Protein AF-A0A553PZR6-F1 (afdb_monomer_lite)

Radius of gyration: 21.08 Å; chains: 1; bounding box: 48×53×70 Å

Sequence (250 aa):
MEADPDIKALVGDKSLAFWLMDKEMYTNMTALISMTPVVDRGIQLHKLIRLLTHSLGGEGYLNFMGNEFGHPEWLDFPREGNNESYRFARRQFNLVDSEHLRYRQLNAFDRDMNLTEDKYGWLPASQAAVSTLNQADKVIVFERANLLFIFNFHPCNSYIDYRVAAEHAGKYPFNLEHNQLQSRVSSRSLSQTPVQRPSPLQPVWLVPPGLLFREQGLQGAAGDELQQLKASHQVLYLITAQAASRLGGE

pLDDT: mean 70.55, std 26.96, range [21.5, 96.56]

Secondary structure (DSSP, 8-state):
----GGGGGBTTS--HHHHHHGGGGGTS-BTTSPPPHHHHHHHHHHHHHHHHHHHHS-S-----TTGGGT--S-B----GGGTS--TTSS--THHHH-TTBTHHHHHHHHHHHHHHHHHH--SSSPPPEEEEEETTTTEEEEEETTEEEEEE--SS---SS-EE--SS-S---EEEETT--------------------S--PEE---S----------SS-HHHHHHHHHTT---EEEEEE--------

Foldseek 3Di:
DDDDPVVQQEPPHDQLLCVQQPPVLVPAQFQVDDHDLSNLLSLQVLLQVQLCCVQAVALDDDDDPPSQLSFDDGAYAQDPVVPGDCPRPDGDCVQCVDPRGNSVLSNVSSVVSVVVCVVQVQSNWDHWAWQDDDPVQNWTWIDTSLAIEIEGPDAADDDFFDWTWDPADADAAEDEESPDDPDDDDDDDDDDDDDDDDDPTDTDTDDDDDDDDDPDDDPDDDVVVVVVCVVVSRYYYYYYGYSYDPPPDD

Organism: NCBI:txid2873325

InterPro domains:
  IPR006048 Alpha-amylase/branching enzyme, C-terminal all beta [PF02806] (133-172)
  IPR013780 Glycosyl hydrolase, all-beta [G3DSA:2.60.40.1180] (125-190)
  IPR017853 Glycoside hydrolase superfamily [SSF51445] (11-113)

Structure (mmCIF, N/CA/C/O backbone):
data_AF-A0A553PZR6-F1
#
_entry.id   AF-A0A553PZR6-F1
#
loop_
_atom_site.group_PDB
_atom_site.id
_atom_site.type_symbol
_atom_site.label_atom_id
_atom_site.label_alt_id
_atom_site.label_comp_id
_atom_site.label_asym_id
_atom_site.label_entity_id
_atom_site.label_seq_id
_atom_site.pdbx_PDB_ins_code
_atom_site.Cartn_x
_atom_site.Cartn_y
_atom_site.Cartn_z
_atom_site.occupancy
_atom_site.B_iso_or_equiv
_atom_site.auth_seq_id
_atom_site.auth_comp_id
_atom_site.auth_asym_id
_atom_site.auth_atom_id
_atom_site.pdbx_PDB_model_num
ATOM 1 N N . MET A 1 1 ? -12.620 20.604 -7.669 1.00 32.50 1 MET A N 1
ATOM 2 C CA . MET A 1 1 ? -12.195 19.817 -8.840 1.00 32.50 1 MET A CA 1
ATOM 3 C C . MET A 1 1 ? -11.736 18.490 -8.279 1.00 32.50 1 MET A C 1
ATOM 5 O O . MET A 1 1 ? -10.734 18.445 -7.578 1.00 32.50 1 MET A O 1
ATOM 9 N N . GLU A 1 2 ? -12.612 17.504 -8.382 1.00 33.59 2 GLU A N 1
ATOM 10 C CA . GLU A 1 2 ? -12.510 16.201 -7.729 1.00 33.59 2 GLU A CA 1
ATOM 11 C C . GLU A 1 2 ? -11.472 15.365 -8.485 1.00 33.59 2 GLU A C 1
ATOM 13 O O . GLU A 1 2 ? -11.519 15.285 -9.711 1.00 33.59 2 GLU A O 1
ATOM 18 N N . ALA A 1 3 ? -10.460 14.862 -7.779 1.00 35.56 3 ALA A N 1
ATOM 19 C CA . ALA A 1 3 ? -9.392 14.082 -8.389 1.00 35.56 3 ALA A CA 1
ATOM 20 C C . ALA A 1 3 ? -9.912 12.666 -8.649 1.00 35.56 3 ALA A C 1
ATOM 22 O O . ALA A 1 3 ? -9.951 11.844 -7.736 1.00 35.56 3 ALA A O 1
ATOM 23 N N . ASP A 1 4 ? -10.327 12.413 -9.886 1.00 38.66 4 ASP A N 1
ATOM 24 C CA . ASP A 1 4 ? -10.711 11.089 -10.365 1.00 38.66 4 ASP A CA 1
ATOM 25 C C . ASP A 1 4 ? -9.514 10.120 -10.198 1.00 38.66 4 ASP A C 1
ATOM 27 O O . ASP A 1 4 ? -8.410 10.432 -10.673 1.00 38.66 4 ASP A O 1
ATOM 31 N N . PRO A 1 5 ? -9.654 8.992 -9.472 1.00 49.38 5 PRO A N 1
ATOM 32 C CA . PRO A 1 5 ? -8.556 8.059 -9.198 1.00 49.38 5 PRO A CA 1
ATOM 33 C C . PRO A 1 5 ? -7.855 7.530 -10.459 1.00 49.38 5 PRO A C 1
ATOM 35 O O . PRO A 1 5 ? -6.663 7.210 -10.391 1.00 49.38 5 PRO A O 1
ATOM 38 N N . ASP A 1 6 ? -8.542 7.513 -11.605 1.00 51.72 6 ASP A N 1
ATOM 39 C CA . ASP A 1 6 ? -7.995 7.074 -12.894 1.00 51.72 6 ASP A CA 1
ATOM 40 C C . ASP A 1 6 ? -6.943 8.042 -13.472 1.00 51.72 6 ASP A C 1
ATOM 42 O O . ASP A 1 6 ? -6.050 7.626 -14.217 1.00 51.72 6 ASP A O 1
ATOM 46 N N . ILE A 1 7 ? -6.960 9.323 -13.081 1.00 47.75 7 ILE A N 1
ATOM 47 C CA . ILE A 1 7 ? -6.042 10.341 -13.626 1.00 47.75 7 ILE A CA 1
ATOM 48 C C . ILE A 1 7 ? -4.592 10.088 -13.190 1.00 47.75 7 ILE A C 1
ATOM 50 O O . ILE A 1 7 ? -3.665 10.376 -13.947 1.00 47.75 7 ILE A O 1
ATOM 54 N N . LYS A 1 8 ? -4.369 9.471 -12.022 1.00 53.09 8 LYS A N 1
ATOM 55 C CA . LYS A 1 8 ? -3.014 9.251 -11.476 1.00 53.09 8 LYS A CA 1
ATOM 56 C C . LYS A 1 8 ? -2.182 8.218 -12.244 1.00 53.09 8 LYS A C 1
ATOM 58 O O . LYS A 1 8 ? -0.995 8.057 -11.965 1.00 53.09 8 LYS A O 1
ATOM 63 N N . ALA A 1 9 ? -2.803 7.479 -13.165 1.00 53.81 9 ALA A N 1
ATOM 64 C CA . ALA A 1 9 ? -2.129 6.504 -14.019 1.00 53.81 9 ALA A CA 1
ATOM 65 C C . ALA A 1 9 ? -1.905 7.002 -15.458 1.00 53.81 9 ALA A C 1
ATOM 67 O O . ALA A 1 9 ? -1.214 6.322 -16.218 1.00 53.81 9 ALA A O 1
ATOM 68 N N . LEU A 1 10 ? -2.481 8.149 -15.833 1.00 59.59 10 LEU A N 1
ATOM 69 C CA . LEU A 1 10 ? -2.344 8.750 -17.158 1.00 59.59 10 LEU A CA 1
ATOM 70 C C . LEU A 1 10 ? -1.051 9.570 -17.279 1.00 59.59 10 LEU A C 1
ATOM 72 O O . LEU A 1 10 ? -0.398 9.923 -16.296 1.00 59.59 10 LEU A O 1
ATOM 76 N N . VAL A 1 11 ? -0.694 9.895 -18.521 1.00 54.19 11 VAL A N 1
ATOM 77 C CA . VAL A 1 11 ? 0.443 10.755 -18.870 1.00 54.19 11 VAL A CA 1
ATOM 78 C C . VAL A 1 11 ? 0.437 12.042 -18.054 1.00 54.19 11 VAL A C 1
ATOM 80 O O . VAL A 1 11 ? -0.463 12.867 -18.190 1.00 54.19 11 VAL A O 1
ATOM 83 N N . GLY A 1 12 ? 1.492 12.238 -17.266 1.00 57.38 12 GLY A N 1
ATOM 84 C CA . GLY A 1 12 ? 1.715 13.462 -16.497 1.00 57.38 12 GLY A CA 1
ATOM 85 C C . GLY A 1 12 ? 1.631 13.284 -14.984 1.00 57.38 12 GLY A C 1
ATOM 86 O O . GLY A 1 12 ? 2.097 14.174 -14.275 1.00 57.38 12 GLY A O 1
ATOM 87 N N . ASP A 1 13 ? 1.139 12.145 -14.488 1.00 68.44 13 ASP A N 1
ATOM 88 C CA . ASP A 1 13 ? 1.173 11.821 -13.059 1.00 68.44 13 ASP A CA 1
ATOM 89 C C . ASP A 1 13 ? 1.901 10.493 -12.794 1.00 68.44 13 ASP A C 1
ATOM 91 O O . ASP A 1 13 ? 2.030 9.624 -13.661 1.00 68.44 13 ASP A O 1
ATOM 95 N N . LYS A 1 14 ? 2.461 10.367 -11.591 1.00 77.94 14 LYS A N 1
ATOM 96 C CA . LYS A 1 14 ? 3.188 9.177 -11.149 1.00 77.94 14 LYS A CA 1
ATOM 97 C C . LYS A 1 14 ? 2.229 8.268 -10.381 1.00 77.94 14 LYS A C 1
ATOM 99 O O . LYS A 1 14 ? 1.514 8.721 -9.485 1.00 77.94 14 LYS A O 1
ATOM 104 N N . SER A 1 15 ? 2.292 6.962 -10.647 1.00 86.56 15 SER A N 1
ATOM 105 C CA . SER A 1 15 ? 1.611 5.977 -9.801 1.00 86.56 15 SER A CA 1
ATOM 106 C C . SER A 1 15 ? 2.124 6.059 -8.357 1.00 86.56 15 SER A C 1
ATOM 108 O O . SER A 1 15 ? 3.246 6.512 -8.107 1.00 86.56 15 SER A O 1
ATOM 110 N N . LEU A 1 16 ? 1.337 5.591 -7.380 1.00 89.62 16 LEU A N 1
ATOM 111 C CA . LEU A 1 16 ? 1.767 5.570 -5.974 1.00 89.62 16 LEU A CA 1
ATOM 112 C C . LEU A 1 16 ? 3.097 4.817 -5.801 1.00 89.62 16 LEU A C 1
ATOM 114 O O . LEU A 1 16 ? 3.985 5.278 -5.087 1.00 89.62 16 LEU A O 1
ATOM 118 N N . ALA A 1 17 ? 3.255 3.683 -6.486 1.00 91.62 17 ALA A N 1
ATOM 119 C CA . ALA A 1 17 ? 4.493 2.912 -6.472 1.00 91.62 17 ALA A CA 1
ATOM 120 C C . ALA A 1 17 ? 5.679 3.730 -7.010 1.00 91.62 17 ALA A C 1
ATOM 122 O O . ALA A 1 17 ? 6.751 3.735 -6.402 1.00 91.62 17 ALA A O 1
ATOM 123 N N . PHE A 1 18 ? 5.471 4.489 -8.090 1.00 90.56 18 PHE A N 1
ATOM 124 C CA . PHE A 1 18 ? 6.514 5.314 -8.690 1.00 90.56 18 PHE A CA 1
ATOM 125 C C . PHE A 1 18 ? 6.841 6.565 -7.858 1.00 90.56 18 PHE A C 1
ATOM 127 O O . PHE A 1 18 ? 8.000 6.962 -7.782 1.00 90.56 18 PHE A O 1
ATOM 134 N N . TRP A 1 19 ? 5.872 7.148 -7.145 1.00 91.62 19 TRP A N 1
ATOM 135 C CA . TRP A 1 19 ? 6.138 8.174 -6.125 1.00 91.62 19 TRP A CA 1
ATOM 136 C C . TRP A 1 19 ? 7.007 7.651 -4.975 1.00 91.62 19 TRP A C 1
ATOM 138 O O . TRP A 1 19 ? 7.812 8.396 -4.416 1.00 91.62 19 TRP A O 1
ATOM 148 N N . LEU A 1 20 ? 6.830 6.384 -4.599 1.00 92.38 20 LEU A N 1
ATOM 149 C CA . LEU A 1 20 ? 7.491 5.791 -3.441 1.00 92.38 20 LEU A CA 1
ATOM 150 C C . LEU A 1 20 ? 8.891 5.242 -3.740 1.00 92.38 20 LEU A C 1
ATOM 152 O O . LEU A 1 20 ? 9.750 5.313 -2.862 1.00 92.38 20 LEU A O 1
ATOM 156 N N . MET A 1 21 ? 9.107 4.690 -4.936 1.00 93.38 21 MET A N 1
ATOM 157 C CA . MET A 1 21 ? 10.332 3.961 -5.300 1.00 93.38 21 MET A CA 1
ATOM 158 C C . MET A 1 21 ? 11.059 4.538 -6.523 1.00 93.38 21 MET A C 1
ATOM 160 O O . MET A 1 21 ? 12.237 4.245 -6.723 1.00 93.38 21 MET A O 1
ATOM 164 N N . ASP A 1 22 ? 10.385 5.364 -7.328 1.00 91.44 22 ASP A N 1
ATOM 165 C CA . ASP A 1 22 ? 10.925 6.030 -8.519 1.00 91.44 22 ASP A CA 1
ATOM 166 C C . ASP A 1 22 ? 11.762 5.074 -9.398 1.00 91.44 22 ASP A C 1
ATOM 168 O O . ASP A 1 22 ? 11.349 3.946 -9.684 1.00 91.44 22 ASP A O 1
ATOM 172 N N . LYS A 1 23 ? 12.961 5.486 -9.824 1.00 91.94 23 LYS A N 1
ATOM 173 C CA . LYS A 1 23 ? 13.830 4.675 -10.686 1.00 91.94 23 LYS A CA 1
ATOM 174 C C . LYS A 1 23 ? 14.336 3.371 -10.055 1.00 91.94 23 LYS A C 1
ATOM 176 O O . LYS A 1 23 ? 14.743 2.483 -10.800 1.00 91.94 23 LYS A O 1
ATOM 181 N N . GLU A 1 24 ? 14.311 3.219 -8.727 1.00 91.88 24 GLU A N 1
ATOM 182 C CA . GLU A 1 24 ? 14.769 1.976 -8.081 1.00 91.88 24 GLU A CA 1
ATOM 183 C C . GLU A 1 24 ? 13.853 0.786 -8.389 1.00 91.88 24 GLU A C 1
ATOM 185 O O . GLU A 1 24 ? 14.279 -0.367 -8.284 1.00 91.88 24 GLU A O 1
ATOM 190 N N . MET A 1 25 ? 12.631 1.040 -8.872 1.00 91.19 25 MET A N 1
ATOM 191 C CA . MET A 1 25 ? 11.736 -0.015 -9.348 1.00 91.19 25 MET A CA 1
ATOM 192 C C . MET A 1 25 ? 12.341 -0.840 -10.493 1.00 91.19 25 MET A C 1
ATOM 194 O O . MET A 1 25 ? 12.042 -2.026 -10.609 1.00 91.19 25 MET A O 1
ATOM 198 N N . TYR A 1 26 ? 13.198 -0.242 -11.326 1.00 89.75 26 TYR A N 1
ATOM 199 C CA . TYR A 1 26 ? 13.761 -0.915 -12.499 1.00 89.75 26 TYR A CA 1
ATOM 200 C C . TYR A 1 26 ? 14.925 -1.850 -12.160 1.00 89.75 26 TYR A C 1
ATOM 202 O O . TYR A 1 26 ? 15.184 -2.799 -12.896 1.00 89.75 26 TYR A O 1
ATOM 210 N N . THR A 1 27 ? 15.630 -1.595 -11.056 1.00 90.56 27 THR A N 1
ATOM 211 C CA . THR A 1 27 ? 16.883 -2.288 -10.715 1.00 90.56 27 THR A CA 1
ATOM 212 C C . THR A 1 27 ? 16.782 -3.129 -9.447 1.00 90.56 27 THR A C 1
ATOM 214 O O . THR A 1 27 ? 17.482 -4.133 -9.328 1.00 90.56 27 THR A O 1
ATOM 217 N N . ASN A 1 28 ? 15.904 -2.766 -8.507 1.00 93.31 28 ASN A N 1
ATOM 218 C CA . ASN A 1 28 ? 15.903 -3.319 -7.149 1.00 93.31 28 ASN A CA 1
ATOM 219 C C . ASN A 1 28 ? 14.620 -4.082 -6.776 1.00 93.31 28 ASN A C 1
ATOM 221 O O . ASN A 1 28 ? 14.472 -4.534 -5.641 1.00 93.31 28 ASN A O 1
ATOM 225 N N . MET A 1 29 ? 13.727 -4.321 -7.743 1.00 92.88 29 MET A N 1
ATOM 226 C CA . MET A 1 29 ? 12.515 -5.132 -7.550 1.00 92.88 29 MET A CA 1
ATOM 227 C C . MET A 1 29 ? 12.750 -6.644 -7.625 1.00 92.88 29 MET A C 1
ATOM 229 O O . MET A 1 29 ? 11.806 -7.414 -7.459 1.00 92.88 29 MET A O 1
ATOM 233 N N . THR A 1 30 ? 13.989 -7.099 -7.827 1.00 93.50 30 THR A N 1
ATOM 234 C CA . THR A 1 30 ? 14.332 -8.522 -7.731 1.00 93.50 30 THR A CA 1
ATOM 235 C C . THR A 1 30 ? 14.497 -8.963 -6.274 1.00 93.50 30 THR A C 1
ATOM 237 O O . THR A 1 30 ? 15.080 -8.268 -5.438 1.00 93.50 30 THR A O 1
ATOM 240 N N . ALA A 1 31 ? 13.971 -10.141 -5.955 1.00 90.12 31 ALA A N 1
ATOM 241 C CA . ALA A 1 31 ? 14.147 -10.830 -4.684 1.00 90.12 31 ALA A CA 1
ATOM 242 C C . ALA A 1 31 ? 15.527 -11.504 -4.567 1.00 90.12 31 ALA A C 1
ATOM 244 O O . ALA A 1 31 ? 15.889 -11.950 -3.483 1.00 90.12 31 ALA A O 1
ATOM 245 N N . LEU A 1 32 ? 16.296 -11.563 -5.663 1.00 91.75 32 LEU A N 1
ATOM 246 C CA . LEU A 1 32 ? 17.628 -12.179 -5.704 1.00 91.75 32 LEU A CA 1
ATOM 247 C C . LEU A 1 32 ? 18.725 -11.310 -5.073 1.00 91.75 32 LEU A C 1
ATOM 249 O O . LEU A 1 32 ? 19.805 -11.814 -4.780 1.00 91.75 32 LEU A O 1
ATOM 253 N N . ILE A 1 33 ? 18.463 -10.017 -4.870 1.00 91.25 33 ILE A N 1
ATOM 254 C CA . ILE A 1 33 ? 19.388 -9.089 -4.213 1.00 91.25 33 ILE A CA 1
ATOM 255 C C . ILE A 1 33 ? 18.795 -8.573 -2.906 1.00 91.25 33 ILE A C 1
ATOM 257 O O . ILE A 1 33 ? 17.574 -8.587 -2.708 1.00 91.25 33 ILE A O 1
ATOM 261 N N . SER A 1 34 ? 19.670 -8.079 -2.028 1.00 90.06 34 SER A N 1
ATOM 262 C CA . SER A 1 34 ? 19.241 -7.407 -0.804 1.00 90.06 34 SER A CA 1
ATOM 263 C C . SER A 1 34 ? 18.368 -6.194 -1.130 1.00 90.06 34 SER A C 1
ATOM 265 O O . SER A 1 34 ? 18.628 -5.453 -2.081 1.00 90.06 34 SER A O 1
ATOM 267 N N . MET A 1 35 ? 17.307 -6.017 -0.350 1.00 87.50 35 MET A N 1
ATOM 268 C CA . MET A 1 35 ? 16.344 -4.945 -0.557 1.00 87.50 35 MET A CA 1
ATOM 269 C C . MET A 1 35 ? 16.952 -3.614 -0.113 1.00 87.50 35 MET A C 1
ATOM 271 O O . MET A 1 35 ? 17.483 -3.515 0.992 1.00 87.50 35 MET A O 1
ATOM 275 N N . THR A 1 36 ? 16.886 -2.595 -0.968 1.00 92.06 36 THR A N 1
ATOM 276 C CA . THR A 1 36 ? 17.340 -1.251 -0.597 1.00 92.06 36 THR A CA 1
ATOM 277 C C . THR A 1 36 ? 16.344 -0.617 0.373 1.00 92.06 36 THR A C 1
ATOM 279 O O . THR A 1 36 ? 15.151 -0.927 0.305 1.00 92.06 36 THR A O 1
ATOM 282 N N . PRO A 1 37 ? 16.777 0.315 1.241 1.00 90.12 37 PRO A N 1
ATOM 283 C CA . PRO A 1 37 ? 15.864 1.030 2.134 1.00 90.12 37 PRO A CA 1
ATOM 284 C C . PRO A 1 37 ? 14.738 1.771 1.397 1.00 90.12 37 PRO A C 1
ATOM 286 O O . PRO A 1 37 ? 13.646 1.926 1.938 1.00 90.12 37 PRO A O 1
ATOM 289 N N . VAL A 1 38 ? 14.982 2.214 0.157 1.00 92.50 38 VAL A N 1
ATOM 290 C CA . VAL A 1 38 ? 13.987 2.897 -0.683 1.00 92.50 38 VAL A CA 1
ATOM 291 C C . VAL A 1 38 ? 12.909 1.927 -1.162 1.00 92.50 38 VAL A C 1
ATOM 293 O O . VAL A 1 38 ? 11.724 2.217 -0.990 1.00 92.50 38 VAL A O 1
ATOM 296 N N . VAL A 1 39 ? 13.293 0.765 -1.706 1.00 91.12 39 VAL A N 1
ATOM 297 C CA . VAL A 1 39 ? 12.331 -0.265 -2.134 1.00 91.12 39 VAL A CA 1
ATOM 298 C C . VAL A 1 39 ? 11.584 -0.845 -0.940 1.00 91.12 39 VAL A C 1
ATOM 300 O O . VAL A 1 39 ? 10.370 -1.008 -1.019 1.00 91.12 39 VAL A O 1
ATOM 303 N N . ASP A 1 40 ? 12.277 -1.096 0.172 1.00 87.88 40 ASP A N 1
ATOM 304 C CA . ASP A 1 40 ? 11.661 -1.570 1.413 1.00 87.88 40 ASP A CA 1
ATOM 305 C C . ASP A 1 40 ? 10.575 -0.590 1.871 1.00 87.88 40 ASP A C 1
ATOM 307 O O . ASP A 1 40 ? 9.387 -0.909 1.829 1.00 87.88 40 ASP A O 1
ATOM 311 N N . ARG A 1 41 ? 10.950 0.669 2.146 1.00 89.19 41 ARG A N 1
ATOM 312 C CA . ARG A 1 41 ? 10.008 1.741 2.501 1.00 89.19 41 ARG A CA 1
ATOM 313 C C . ARG A 1 41 ? 8.855 1.843 1.503 1.00 89.19 41 ARG A C 1
ATOM 315 O O . ARG A 1 41 ? 7.711 2.041 1.912 1.00 89.19 41 ARG A O 1
ATOM 322 N N . GLY A 1 42 ? 9.148 1.753 0.209 1.00 91.25 42 GLY A N 1
ATOM 323 C CA . GLY A 1 42 ? 8.144 1.879 -0.834 1.00 91.25 42 GLY A CA 1
ATOM 324 C C . GLY A 1 42 ? 7.123 0.747 -0.823 1.00 91.25 42 GLY A C 1
ATOM 325 O O . GLY A 1 42 ? 5.925 1.017 -0.857 1.00 91.25 42 GLY A O 1
ATOM 326 N N . ILE A 1 43 ? 7.567 -0.501 -0.676 1.00 89.69 43 ILE A N 1
ATOM 327 C CA . ILE A 1 43 ? 6.682 -1.662 -0.527 1.00 89.69 43 ILE A CA 1
ATOM 328 C C . ILE A 1 43 ? 5.842 -1.534 0.748 1.00 89.69 43 ILE A C 1
ATOM 330 O O . ILE A 1 43 ? 4.630 -1.759 0.701 1.00 89.69 43 ILE A O 1
ATOM 334 N N . GLN A 1 44 ? 6.449 -1.144 1.874 1.00 88.19 44 GLN A N 1
ATOM 335 C CA . GLN A 1 44 ? 5.724 -1.034 3.140 1.00 88.19 44 GLN A CA 1
ATOM 336 C C . GLN A 1 44 ? 4.645 0.060 3.083 1.00 88.19 44 GLN A C 1
ATOM 338 O O . GLN A 1 44 ? 3.480 -0.197 3.394 1.00 88.19 44 GLN A O 1
ATOM 343 N N . LEU A 1 45 ? 4.998 1.265 2.622 1.00 90.38 45 LEU A N 1
ATOM 344 C CA . LEU A 1 45 ? 4.056 2.382 2.514 1.00 90.38 45 LEU A CA 1
ATOM 345 C C . LEU A 1 45 ? 2.962 2.133 1.475 1.00 90.38 45 LEU A C 1
ATOM 347 O O . LEU A 1 45 ? 1.822 2.527 1.706 1.00 90.38 45 LEU A O 1
ATOM 351 N N . HIS A 1 46 ? 3.269 1.455 0.368 1.00 93.19 46 HIS A N 1
ATOM 352 C CA . HIS A 1 46 ? 2.268 1.126 -0.644 1.00 93.19 46 HIS A CA 1
ATOM 353 C C . HIS A 1 46 ? 1.134 0.279 -0.054 1.00 93.19 46 HIS A C 1
ATOM 355 O O . HIS A 1 46 ? -0.042 0.573 -0.258 1.00 93.19 46 HIS A O 1
ATOM 361 N N . LYS A 1 47 ? 1.478 -0.747 0.728 1.00 91.06 47 LYS A N 1
ATOM 362 C CA . LYS A 1 47 ? 0.496 -1.610 1.397 1.00 91.06 47 LYS A CA 1
ATOM 363 C C . LYS A 1 47 ? -0.253 -0.865 2.508 1.00 91.06 47 LYS A C 1
ATOM 365 O O . LYS A 1 47 ? -1.475 -0.953 2.574 1.00 91.06 47 LYS A O 1
ATOM 370 N N . LEU A 1 48 ? 0.453 -0.066 3.314 1.00 90.31 48 LEU A N 1
ATOM 371 C CA . LEU A 1 48 ? -0.145 0.743 4.383 1.00 90.31 48 LEU A CA 1
ATOM 372 C C . LEU A 1 48 ? -1.177 1.748 3.878 1.00 90.31 48 LEU A C 1
ATOM 374 O O . LEU A 1 48 ? -2.274 1.817 4.421 1.00 90.31 48 LEU A O 1
ATOM 378 N N . ILE A 1 49 ? -0.829 2.530 2.853 1.00 93.38 49 ILE A N 1
ATOM 379 C CA . ILE A 1 49 ? -1.713 3.558 2.290 1.00 93.38 49 ILE A CA 1
ATOM 380 C C . ILE A 1 49 ? -2.980 2.907 1.736 1.00 93.38 49 ILE A C 1
ATOM 382 O O . ILE A 1 49 ? -4.083 3.402 1.973 1.00 93.38 49 ILE A O 1
ATOM 386 N N . ARG A 1 50 ? -2.830 1.779 1.034 1.00 93.94 50 ARG A N 1
ATOM 387 C CA . ARG A 1 50 ? -3.961 1.050 0.457 1.00 93.94 50 ARG A CA 1
ATOM 388 C C . ARG A 1 50 ? -4.858 0.464 1.531 1.00 93.94 50 ARG A C 1
ATOM 390 O O . ARG A 1 50 ? -6.053 0.717 1.475 1.00 93.94 50 ARG A O 1
ATOM 397 N N . LEU A 1 51 ? -4.296 -0.207 2.535 1.00 94.62 51 LEU A N 1
ATOM 398 C CA . LEU A 1 51 ? -5.081 -0.746 3.642 1.00 94.62 51 LEU A CA 1
ATOM 399 C C . LEU A 1 51 ? -5.783 0.360 4.426 1.00 94.62 51 LEU A C 1
ATOM 401 O O . LEU A 1 51 ? -6.977 0.241 4.656 1.00 94.62 51 LEU A O 1
ATOM 405 N N . LEU A 1 52 ? -5.094 1.457 4.762 1.00 94.38 52 LEU A N 1
ATOM 406 C CA . LEU A 1 52 ? -5.705 2.591 5.462 1.00 94.38 52 LEU A CA 1
ATOM 407 C C . LEU A 1 52 ? -6.902 3.134 4.673 1.00 94.38 52 LEU A C 1
ATOM 409 O O . LEU A 1 52 ? -7.977 3.311 5.240 1.00 94.38 52 LEU A O 1
ATOM 413 N N . THR A 1 53 ? -6.736 3.317 3.361 1.00 95.25 53 THR A N 1
ATOM 414 C CA . THR A 1 53 ? -7.817 3.750 2.463 1.00 95.25 53 THR A CA 1
ATOM 415 C C . THR A 1 53 ? -8.955 2.725 2.426 1.00 95.25 53 THR A C 1
ATOM 417 O O . THR A 1 53 ? -10.111 3.104 2.572 1.00 95.25 53 THR A O 1
ATOM 420 N N . HIS A 1 54 ? -8.642 1.431 2.314 1.00 95.19 54 HIS A N 1
ATOM 421 C CA . HIS A 1 54 ? -9.616 0.334 2.271 1.00 95.19 54 HIS A CA 1
ATOM 422 C C . HIS A 1 54 ? -10.427 0.208 3.563 1.00 95.19 54 HIS A C 1
ATOM 424 O O . HIS A 1 54 ? -11.599 -0.144 3.538 1.00 95.19 54 HIS A O 1
ATOM 430 N N . SER A 1 55 ? -9.799 0.448 4.714 1.00 93.44 55 SER A N 1
ATOM 431 C CA . SER A 1 55 ? -10.429 0.264 6.023 1.00 93.44 55 SER A CA 1
ATOM 432 C C . SER A 1 55 ? -11.112 1.517 6.565 1.00 93.44 55 SER A C 1
ATOM 434 O O . SER A 1 55 ? -12.068 1.390 7.322 1.00 93.44 55 SER A O 1
ATOM 436 N N . LEU A 1 56 ? -10.665 2.720 6.187 1.00 94.06 56 LEU A N 1
ATOM 437 C CA . LEU A 1 56 ? -11.126 3.983 6.785 1.00 94.06 56 LEU A CA 1
ATOM 438 C C . LEU A 1 56 ? -11.754 4.959 5.773 1.00 94.06 56 LEU A C 1
ATOM 440 O O . LEU A 1 56 ? -12.431 5.900 6.178 1.00 94.06 56 LEU A O 1
ATOM 444 N N . GLY A 1 57 ? -11.520 4.768 4.471 1.00 93.62 57 GLY A N 1
ATOM 445 C CA . GLY A 1 57 ? -11.835 5.759 3.438 1.00 93.62 57 GLY A CA 1
ATOM 446 C C . GLY A 1 57 ? -13.310 5.871 3.046 1.00 93.62 57 GLY A C 1
ATOM 447 O O . GLY A 1 57 ? -13.700 6.919 2.543 1.00 93.62 57 GLY A O 1
ATOM 448 N N . GLY A 1 58 ? -14.120 4.834 3.276 1.00 92.88 58 GLY A N 1
ATOM 449 C CA . GLY A 1 58 ? -15.549 4.844 2.944 1.00 92.88 58 GLY A CA 1
ATOM 450 C C . GLY A 1 58 ? -16.184 3.455 2.925 1.00 92.88 58 GLY A C 1
ATOM 451 O O . GLY A 1 58 ? -15.697 2.525 3.578 1.00 92.88 58 GLY A O 1
ATOM 452 N N . GLU A 1 59 ? -17.280 3.333 2.180 1.00 95.81 59 GLU A N 1
ATOM 453 C CA . GLU A 1 59 ? -18.163 2.160 2.091 1.00 95.81 59 GLU A CA 1
ATOM 454 C C . GLU A 1 59 ? -17.903 1.279 0.858 1.00 95.81 59 GLU A C 1
ATOM 456 O O . GLU A 1 59 ? -18.595 0.291 0.626 1.00 95.81 59 GLU A O 1
ATOM 461 N N . GLY A 1 60 ? -16.898 1.624 0.055 1.00 94.19 60 GLY A N 1
ATOM 462 C CA . GLY A 1 60 ? -16.474 0.854 -1.106 1.00 94.19 60 GLY A CA 1
ATOM 463 C C . GLY A 1 60 ? -14.998 1.076 -1.408 1.00 94.19 60 GLY A C 1
ATOM 464 O O . GLY A 1 60 ? -14.420 2.100 -1.038 1.00 94.19 60 GLY A O 1
ATOM 465 N N . TYR A 1 61 ? -14.388 0.111 -2.091 1.00 96.56 61 TYR A N 1
ATOM 466 C CA . TYR A 1 61 ? -13.006 0.195 -2.545 1.00 96.56 61 TYR A C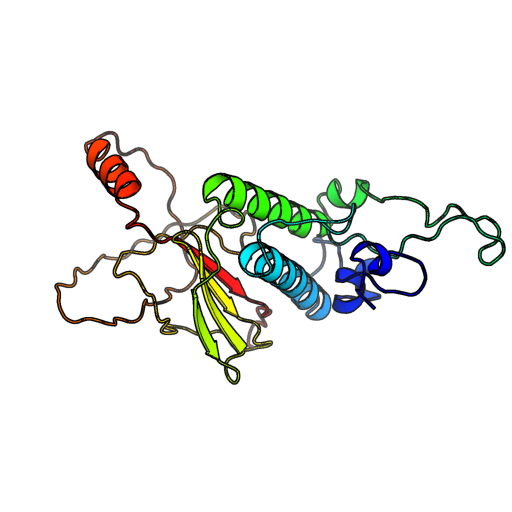A 1
ATOM 467 C C . TYR A 1 61 ? -12.929 0.019 -4.059 1.00 96.56 61 TYR A C 1
ATOM 469 O O . TYR A 1 61 ? -13.605 -0.829 -4.637 1.00 96.56 61 TYR A O 1
ATOM 477 N N . LEU A 1 62 ? -12.087 0.827 -4.697 1.00 96.38 62 LEU A N 1
ATOM 478 C CA . LEU A 1 62 ? -11.801 0.748 -6.121 1.00 96.38 62 LEU A CA 1
ATOM 479 C C . LEU A 1 62 ? -10.289 0.735 -6.320 1.00 96.38 62 LEU A C 1
ATOM 481 O O . LEU A 1 62 ? -9.553 1.493 -5.686 1.00 96.38 62 LEU A O 1
ATOM 485 N N . ASN A 1 63 ? -9.832 -0.114 -7.234 1.00 93.25 63 ASN A N 1
ATOM 486 C CA . ASN A 1 63 ? -8.439 -0.191 -7.635 1.00 93.25 63 ASN A CA 1
ATOM 487 C C . ASN A 1 63 ? -8.336 -0.287 -9.160 1.00 93.25 63 ASN A C 1
ATOM 489 O O . ASN A 1 63 ? -8.917 -1.178 -9.777 1.00 93.25 63 ASN A O 1
ATOM 493 N N . PHE A 1 64 ? -7.575 0.626 -9.761 1.00 93.75 64 PHE A N 1
ATOM 494 C CA . PHE A 1 64 ? -7.309 0.609 -11.196 1.00 93.75 64 PHE A CA 1
ATOM 495 C C . PHE A 1 64 ? -6.305 -0.491 -11.555 1.00 93.75 64 PHE A C 1
ATOM 497 O O . PHE A 1 64 ? -5.307 -0.678 -10.856 1.00 93.75 64 PHE A O 1
A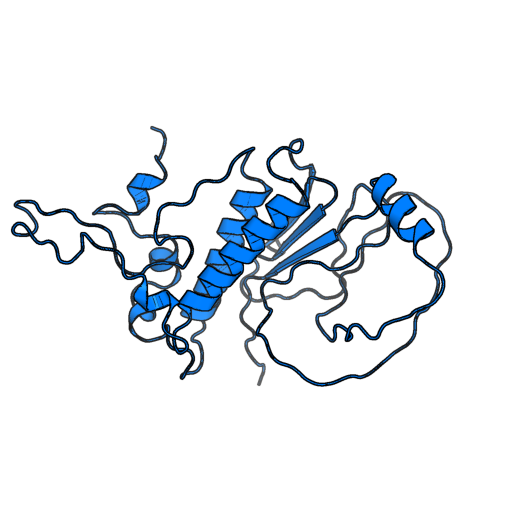TOM 504 N N . MET A 1 65 ? -6.547 -1.188 -12.669 1.00 94.19 65 MET A N 1
ATOM 505 C CA . MET A 1 65 ? -5.755 -2.350 -13.090 1.00 94.19 65 MET A CA 1
ATOM 506 C C . MET A 1 65 ? -4.239 -2.085 -13.073 1.00 94.19 65 MET A C 1
ATOM 508 O O . MET A 1 65 ? -3.757 -1.097 -13.630 1.00 94.19 65 MET A O 1
ATOM 512 N N . GLY A 1 66 ? -3.472 -2.988 -12.471 1.00 94.00 66 GLY A N 1
ATOM 513 C CA . GLY A 1 66 ? -2.027 -2.877 -12.294 1.00 94.00 66 GLY A CA 1
ATOM 514 C C . GLY A 1 66 ? -1.595 -2.223 -10.978 1.00 94.00 66 GLY A C 1
ATOM 515 O O . GLY A 1 66 ? -0.499 -2.510 -10.488 1.00 94.00 66 GLY A O 1
ATOM 516 N N . ASN A 1 67 ? -2.419 -1.372 -10.362 1.00 94.69 67 ASN A N 1
ATOM 517 C CA . ASN A 1 67 ? -2.047 -0.720 -9.101 1.00 94.69 67 ASN A CA 1
ATOM 518 C C . ASN A 1 67 ? -2.036 -1.704 -7.921 1.00 94.69 67 ASN A C 1
ATOM 520 O O . ASN A 1 67 ? -1.320 -1.478 -6.944 1.00 94.69 67 ASN A O 1
ATOM 524 N N . GLU A 1 68 ? -2.731 -2.836 -8.038 1.00 94.69 68 GLU A N 1
ATOM 525 C CA . GLU A 1 68 ? -2.785 -3.890 -7.027 1.00 94.69 68 GLU A CA 1
ATOM 526 C C . GLU A 1 68 ? -1.411 -4.483 -6.715 1.00 94.69 68 GLU A C 1
ATOM 528 O O . GLU A 1 68 ? -1.098 -4.784 -5.562 1.00 94.69 68 GLU A O 1
ATOM 533 N N . PHE A 1 69 ? -0.553 -4.562 -7.730 1.00 95.56 69 PHE A N 1
ATOM 534 C CA . PHE A 1 69 ? 0.809 -5.059 -7.605 1.00 95.56 69 PHE A CA 1
ATOM 535 C C . PHE A 1 69 ? 1.868 -3.966 -7.751 1.00 95.56 69 PHE A C 1
ATOM 537 O O . PHE A 1 69 ? 3.051 -4.283 -7.798 1.00 95.56 69 PHE A O 1
ATOM 544 N N . GLY A 1 70 ? 1.474 -2.690 -7.802 1.00 94.31 70 GLY A N 1
ATOM 545 C CA . GLY A 1 70 ? 2.399 -1.572 -7.983 1.00 94.31 70 GLY A CA 1
ATOM 546 C C . GLY A 1 70 ? 3.074 -1.586 -9.356 1.00 94.31 70 GLY A C 1
ATOM 547 O O . GLY A 1 70 ? 4.302 -1.528 -9.435 1.00 94.31 70 GLY A O 1
ATOM 548 N N . HIS A 1 71 ? 2.283 -1.703 -10.428 1.00 94.44 71 HIS A N 1
ATOM 549 C CA . HIS A 1 71 ? 2.767 -1.684 -11.809 1.00 94.44 71 HIS A CA 1
ATOM 550 C C . HIS A 1 71 ? 3.729 -0.497 -12.044 1.00 94.44 71 HIS A C 1
ATOM 552 O O . HIS A 1 71 ? 3.392 0.641 -11.696 1.00 94.44 71 HIS A O 1
ATOM 558 N N . PRO A 1 72 ? 4.927 -0.739 -12.613 1.00 91.06 72 PRO A N 1
ATOM 559 C CA . PRO A 1 72 ? 5.906 0.315 -12.875 1.00 91.06 72 PRO A CA 1
ATOM 560 C C . PRO A 1 72 ? 5.452 1.220 -14.029 1.00 91.06 72 PRO A C 1
ATOM 562 O O . PRO A 1 72 ? 4.477 0.922 -14.713 1.00 91.06 72 PRO A O 1
ATOM 565 N N . GLU A 1 73 ? 6.202 2.285 -14.308 1.00 86.94 73 GLU A N 1
ATOM 566 C CA . GLU A 1 73 ? 5.921 3.193 -15.434 1.00 86.94 73 GLU A CA 1
ATOM 567 C C . GLU A 1 73 ? 4.532 3.875 -15.319 1.00 86.94 73 GLU A C 1
ATOM 569 O O . GLU A 1 73 ? 3.988 4.035 -14.223 1.00 86.94 73 GLU A O 1
ATOM 574 N N . TRP A 1 74 ? 3.989 4.334 -16.448 1.00 87.31 74 TRP A N 1
ATOM 575 C CA . TRP A 1 74 ? 2.703 5.028 -16.585 1.00 87.31 74 TRP A CA 1
ATOM 576 C C . TRP A 1 74 ? 1.935 4.485 -17.800 1.00 87.31 74 TRP A C 1
ATOM 578 O O . TRP A 1 74 ? 2.506 3.773 -18.629 1.00 87.31 74 TRP A O 1
ATOM 588 N N . LEU A 1 75 ? 0.645 4.814 -17.912 1.00 88.06 75 LEU A N 1
ATOM 589 C CA . LEU A 1 75 ? -0.181 4.502 -19.080 1.00 88.06 75 LEU A CA 1
ATOM 590 C C . LEU A 1 75 ? -0.161 5.700 -20.047 1.00 88.06 75 LEU A C 1
ATOM 592 O O . LEU A 1 75 ? -0.542 6.809 -19.674 1.00 88.06 75 LEU A O 1
ATOM 596 N N . ASP A 1 76 ? 0.277 5.486 -21.290 1.00 86.94 76 ASP A N 1
ATOM 597 C CA . ASP A 1 76 ? 0.222 6.489 -22.369 1.00 86.94 76 ASP A CA 1
ATOM 598 C C . ASP A 1 76 ? -0.411 5.861 -23.611 1.00 86.94 76 ASP A C 1
ATOM 600 O O . ASP A 1 76 ? 0.035 4.804 -24.062 1.00 86.94 76 ASP A O 1
ATOM 604 N N . PHE A 1 77 ? -1.454 6.502 -24.140 1.00 90.94 77 PHE A N 1
ATOM 605 C CA . PHE A 1 77 ? -2.123 6.078 -25.367 1.00 90.94 77 PHE A CA 1
ATOM 606 C C . PHE A 1 77 ? -1.412 6.660 -26.598 1.00 90.94 77 PHE A C 1
ATOM 608 O O . PHE A 1 77 ? -0.821 7.737 -26.506 1.00 90.94 77 PHE A O 1
ATOM 615 N N . PRO A 1 78 ? -1.483 5.991 -27.760 1.00 92.56 78 PRO A N 1
ATOM 616 C CA . PRO A 1 78 ? -0.999 6.541 -29.024 1.00 92.56 78 PRO A CA 1
ATOM 617 C C . PRO A 1 78 ? -1.579 7.934 -29.287 1.00 92.56 78 PRO A C 1
ATOM 619 O O . PRO A 1 78 ? -2.789 8.143 -29.171 1.00 92.56 78 PRO A O 1
ATOM 622 N N . ARG A 1 79 ? -0.695 8.888 -29.576 1.00 91.81 79 ARG A N 1
ATOM 623 C CA . ARG A 1 79 ? -1.025 10.269 -29.941 1.00 91.81 79 ARG A CA 1
ATOM 624 C C . ARG A 1 79 ? 0.137 10.897 -30.701 1.00 91.81 79 ARG A C 1
ATOM 626 O O . ARG A 1 79 ? 1.282 10.457 -30.577 1.00 91.81 79 ARG A O 1
ATOM 633 N N . GLU A 1 80 ? -0.114 12.018 -31.368 1.00 92.38 80 GLU A N 1
ATOM 634 C CA . GLU A 1 80 ? 0.915 12.752 -32.115 1.00 92.38 80 GLU A CA 1
ATOM 635 C C . GLU A 1 80 ? 2.161 13.046 -31.255 1.00 92.38 80 GLU A C 1
ATOM 637 O O . GLU A 1 80 ? 3.290 12.775 -31.655 1.00 92.38 80 GLU A O 1
ATOM 642 N N . GLY A 1 81 ? 1.962 13.484 -30.006 1.00 90.12 81 GLY A N 1
ATOM 643 C CA . GLY A 1 81 ? 3.055 13.815 -29.084 1.00 90.12 81 GLY A CA 1
ATOM 644 C C . GLY A 1 81 ? 3.881 12.628 -28.561 1.00 90.12 81 GLY A C 1
ATOM 645 O O . GLY A 1 81 ? 4.805 12.852 -27.780 1.00 90.12 81 GLY A O 1
ATOM 646 N N . ASN A 1 82 ? 3.559 11.385 -28.935 1.00 91.31 82 ASN A N 1
ATOM 647 C CA . ASN A 1 82 ? 4.400 10.208 -28.696 1.00 91.31 82 ASN A CA 1
ATOM 648 C C . ASN A 1 82 ? 4.619 9.355 -29.960 1.00 91.31 82 ASN A C 1
ATOM 650 O O . ASN A 1 82 ? 5.037 8.202 -29.844 1.00 91.31 82 ASN A O 1
ATOM 654 N N . ASN A 1 83 ? 4.396 9.932 -31.148 1.00 95.19 83 ASN A N 1
ATOM 655 C CA . ASN A 1 83 ? 4.510 9.267 -32.449 1.00 95.19 83 ASN A CA 1
ATOM 656 C C . ASN A 1 83 ? 3.613 8.023 -32.582 1.00 95.19 83 ASN A C 1
ATOM 658 O O . ASN A 1 83 ? 4.072 6.988 -33.065 1.00 95.19 83 ASN A O 1
ATOM 662 N N . GLU A 1 84 ? 2.359 8.106 -32.123 1.00 93.62 84 GLU A N 1
ATOM 663 C CA . GLU A 1 84 ? 1.395 6.994 -32.173 1.00 93.62 84 GLU A CA 1
ATOM 664 C C . GLU A 1 84 ? 1.929 5.705 -31.511 1.00 93.62 84 GLU A C 1
ATOM 666 O O . GLU A 1 84 ? 1.706 4.580 -31.967 1.00 93.62 84 GLU A O 1
ATOM 671 N N . SER A 1 85 ? 2.687 5.861 -30.421 1.00 92.06 85 SER A N 1
ATOM 672 C CA . SER A 1 85 ? 3.368 4.753 -29.754 1.00 92.06 85 SER A CA 1
ATOM 673 C C . SER A 1 85 ? 2.433 3.962 -28.844 1.00 92.06 85 SER A C 1
ATOM 675 O O . SER A 1 85 ? 1.830 4.492 -27.915 1.00 92.06 85 SER A O 1
ATOM 677 N N . TYR A 1 86 ? 2.417 2.643 -29.032 1.00 93.00 86 TYR A N 1
ATOM 678 C CA . TYR A 1 86 ? 1.711 1.693 -28.164 1.00 93.00 86 TYR A CA 1
ATOM 679 C C . TYR A 1 86 ? 2.578 1.158 -27.013 1.00 93.00 86 TYR A C 1
ATOM 681 O O . TYR A 1 86 ? 2.137 0.307 -26.241 1.00 93.00 86 TYR A O 1
ATOM 689 N N . ARG A 1 87 ? 3.825 1.630 -26.867 1.00 90.94 87 ARG A N 1
ATOM 690 C CA . ARG A 1 87 ? 4.800 1.073 -25.907 1.00 90.94 87 ARG A CA 1
ATOM 691 C C . ARG A 1 87 ? 4.298 1.069 -24.458 1.00 90.94 87 ARG A C 1
ATOM 693 O O . ARG A 1 87 ? 4.586 0.120 -23.725 1.00 90.94 87 ARG A O 1
ATOM 700 N N . PHE A 1 88 ? 3.578 2.117 -24.065 1.00 90.31 88 PHE A N 1
ATOM 701 C CA . PHE A 1 88 ? 3.032 2.301 -22.71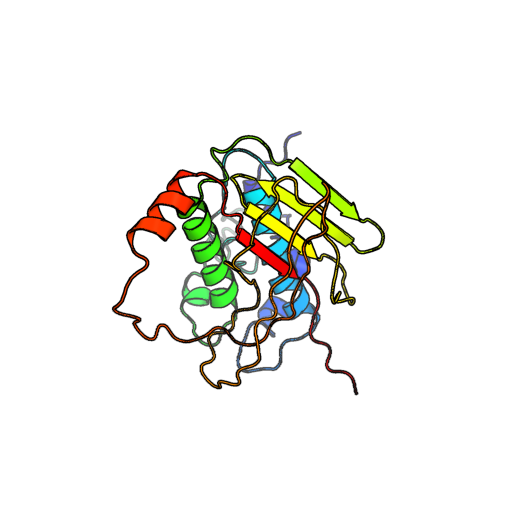7 1.00 90.31 88 PHE A CA 1
ATOM 702 C C . PHE A 1 88 ? 1.516 2.065 -22.649 1.00 90.31 88 PHE A C 1
ATOM 704 O O . PHE A 1 88 ? 0.946 2.116 -21.567 1.00 90.31 88 PHE A O 1
ATOM 711 N N . ALA A 1 89 ? 0.864 1.727 -23.767 1.00 92.69 89 ALA A N 1
ATOM 712 C CA . ALA A 1 89 ? -0.558 1.388 -23.833 1.00 92.69 89 ALA A CA 1
ATOM 713 C C . ALA A 1 89 ? -0.789 -0.102 -23.505 1.00 92.69 89 ALA A C 1
ATOM 715 O O . ALA A 1 89 ? -1.410 -0.838 -24.273 1.00 92.69 89 ALA A O 1
ATOM 716 N N . ARG A 1 90 ? -0.213 -0.589 -22.397 1.00 92.00 90 ARG A N 1
ATOM 717 C CA . ARG A 1 90 ? -0.224 -2.014 -22.021 1.00 92.00 90 ARG A CA 1
ATOM 718 C C . ARG A 1 90 ? -0.144 -2.225 -20.510 1.00 92.00 90 ARG A C 1
ATOM 720 O O . ARG A 1 90 ? 0.247 -1.331 -19.765 1.00 92.00 90 ARG A O 1
ATOM 727 N N . ARG A 1 91 ? -0.431 -3.455 -20.077 1.00 93.81 91 ARG A N 1
ATOM 728 C CA . ARG A 1 91 ? -0.198 -3.936 -18.708 1.00 93.81 91 ARG A CA 1
ATOM 729 C C . ARG A 1 91 ? 0.773 -5.108 -18.690 1.00 93.81 91 ARG A C 1
ATOM 731 O O . ARG A 1 91 ? 0.657 -6.034 -19.486 1.00 93.81 91 ARG A O 1
ATOM 738 N N . GLN A 1 92 ? 1.736 -5.052 -17.778 1.00 94.50 92 GLN A N 1
ATOM 739 C CA . GLN A 1 92 ? 2.817 -6.023 -17.620 1.00 94.50 92 GLN A CA 1
ATOM 740 C C . GLN A 1 92 ? 2.472 -7.059 -16.544 1.00 94.50 92 GLN A C 1
ATOM 742 O O . GLN A 1 92 ? 3.136 -7.144 -15.513 1.00 94.50 92 GLN A O 1
ATOM 747 N N . PHE A 1 93 ? 1.405 -7.835 -16.753 1.00 95.56 93 PHE A N 1
ATOM 748 C CA . PHE A 1 93 ? 0.958 -8.835 -15.770 1.00 95.56 93 PHE A CA 1
ATOM 749 C C . PHE A 1 93 ? 1.997 -9.938 -15.510 1.00 95.56 93 PHE A C 1
ATOM 751 O O . PHE A 1 93 ? 2.092 -10.449 -14.398 1.00 95.56 93 PHE A O 1
ATOM 758 N N . ASN A 1 94 ? 2.885 -10.186 -16.476 1.00 95.69 94 ASN A N 1
ATOM 759 C CA . ASN A 1 94 ? 4.032 -11.085 -16.342 1.00 95.69 94 ASN A CA 1
ATOM 760 C C . ASN A 1 94 ? 4.976 -10.731 -15.169 1.00 95.69 94 ASN A C 1
ATOM 762 O O . ASN A 1 94 ? 5.733 -11.587 -14.704 1.00 95.69 94 ASN A O 1
ATOM 766 N N . LEU A 1 95 ? 4.960 -9.480 -14.687 1.00 95.25 95 LEU A N 1
ATOM 767 C CA . LEU A 1 95 ? 5.745 -9.053 -13.523 1.00 95.25 95 LEU A CA 1
ATOM 768 C C . LEU A 1 95 ? 5.288 -9.732 -12.227 1.00 95.25 95 LEU A C 1
ATOM 770 O O . LEU A 1 95 ? 6.109 -9.965 -11.341 1.00 95.25 95 LEU A O 1
ATOM 774 N N . VAL A 1 96 ? 3.996 -10.047 -12.118 1.00 94.06 96 VAL A N 1
ATOM 775 C CA . VAL A 1 96 ? 3.408 -10.725 -10.955 1.00 94.06 96 VAL A CA 1
ATOM 776 C C . VAL A 1 96 ? 3.716 -12.220 -10.982 1.00 94.06 96 VAL A C 1
ATOM 778 O O . VAL A 1 96 ? 4.021 -12.795 -9.939 1.00 94.06 96 VAL A O 1
ATOM 781 N N . ASP A 1 97 ? 3.702 -12.822 -12.172 1.00 92.12 97 ASP A N 1
ATOM 782 C CA . ASP A 1 97 ? 3.966 -14.253 -12.375 1.00 92.12 97 ASP A CA 1
ATOM 783 C C . ASP A 1 97 ? 5.441 -14.624 -12.149 1.00 92.12 97 ASP A C 1
ATOM 785 O O . ASP A 1 97 ? 5.786 -15.773 -11.872 1.00 92.12 97 ASP A O 1
ATOM 789 N N . SER A 1 98 ? 6.338 -13.645 -12.253 1.00 93.06 98 SER A N 1
ATOM 790 C CA . SER A 1 98 ? 7.776 -13.848 -12.094 1.00 93.06 98 SER A CA 1
ATOM 791 C C . SER A 1 98 ? 8.153 -14.041 -10.621 1.00 93.06 98 SER A C 1
ATOM 793 O O . SER A 1 98 ? 8.239 -13.083 -9.854 1.00 93.06 98 SER A O 1
ATOM 795 N N . GLU A 1 99 ? 8.465 -15.278 -10.222 1.00 91.00 99 GLU A N 1
ATOM 796 C CA . GLU A 1 99 ? 8.734 -15.629 -8.815 1.00 91.00 99 GLU A CA 1
ATOM 797 C C . GLU A 1 99 ? 9.887 -14.856 -8.165 1.00 91.00 99 GLU A C 1
ATOM 799 O O . GLU A 1 99 ? 9.885 -14.630 -6.953 1.00 91.00 99 GLU A O 1
ATOM 804 N N . HIS A 1 100 ? 10.872 -14.459 -8.967 1.00 92.81 100 HIS A N 1
ATOM 805 C CA . HIS A 1 100 ? 12.046 -13.729 -8.511 1.00 92.81 100 HIS A CA 1
ATOM 806 C C . HIS A 1 100 ? 11.801 -12.219 -8.386 1.00 92.81 100 HIS A C 1
ATOM 808 O O . HIS A 1 100 ? 12.712 -11.509 -7.972 1.00 92.81 100 HIS A O 1
ATOM 814 N N . LEU A 1 101 ? 10.614 -11.703 -8.728 1.00 94.81 101 LEU A N 1
ATOM 815 C CA . LEU A 1 101 ? 10.269 -10.289 -8.581 1.00 94.81 101 LEU A CA 1
ATOM 816 C C . LEU A 1 101 ? 9.375 -10.042 -7.360 1.00 94.81 101 LEU A C 1
ATOM 818 O O . LEU A 1 101 ? 8.565 -10.870 -6.945 1.00 94.81 101 LEU A O 1
ATOM 822 N N . ARG A 1 102 ? 9.507 -8.849 -6.779 1.00 94.06 102 ARG A N 1
ATOM 823 C CA . ARG A 1 102 ? 8.803 -8.431 -5.559 1.00 94.06 102 ARG A CA 1
ATOM 824 C C . ARG A 1 102 ? 7.352 -8.001 -5.806 1.00 94.06 102 ARG A C 1
ATOM 826 O O . ARG A 1 102 ? 6.588 -7.956 -4.848 1.00 94.06 102 ARG A O 1
ATOM 833 N N . TYR A 1 103 ? 6.927 -7.774 -7.055 1.00 95.38 103 TYR A N 1
ATOM 834 C CA . TYR A 1 103 ? 5.537 -7.415 -7.402 1.00 95.38 103 TYR A CA 1
ATOM 835 C C . TYR A 1 103 ? 4.513 -8.428 -6.869 1.00 95.38 103 TYR A C 1
ATOM 837 O O . TYR A 1 103 ? 3.448 -8.047 -6.380 1.00 95.38 103 TYR A O 1
ATOM 845 N N . ARG A 1 104 ? 4.877 -9.718 -6.841 1.00 92.38 104 ARG A N 1
ATOM 846 C CA . ARG A 1 104 ? 4.052 -10.784 -6.256 1.00 92.38 104 ARG A CA 1
ATOM 847 C C . ARG A 1 104 ? 3.692 -10.540 -4.784 1.00 92.38 104 ARG A C 1
ATOM 849 O O . ARG A 1 104 ? 2.640 -10.975 -4.337 1.00 92.38 104 ARG A O 1
ATOM 856 N N . GLN A 1 105 ? 4.554 -9.854 -4.026 1.00 91.25 105 GLN A N 1
ATOM 857 C CA . GLN A 1 105 ? 4.335 -9.552 -2.607 1.00 91.25 105 GLN A CA 1
ATOM 858 C C . GLN A 1 105 ? 3.249 -8.487 -2.427 1.00 91.25 105 GLN A C 1
ATOM 860 O O . GLN A 1 105 ? 2.442 -8.586 -1.506 1.00 91.25 105 GLN A O 1
ATOM 865 N N . LEU A 1 106 ? 3.227 -7.481 -3.308 1.00 93.12 106 LEU A N 1
ATOM 866 C CA . LEU A 1 106 ? 2.178 -6.462 -3.339 1.00 93.12 106 LEU A CA 1
ATOM 867 C C . LEU A 1 106 ? 0.845 -7.079 -3.778 1.00 93.12 106 LEU A C 1
ATOM 869 O O . LEU A 1 106 ? -0.162 -6.864 -3.112 1.00 93.12 106 LEU A O 1
ATOM 873 N N . ASN A 1 107 ? 0.874 -7.930 -4.808 1.00 95.19 107 ASN A N 1
ATOM 874 C CA . ASN A 1 107 ? -0.313 -8.642 -5.283 1.00 95.19 107 ASN A CA 1
ATOM 875 C C . ASN A 1 107 ? -0.904 -9.593 -4.227 1.00 95.19 107 ASN A C 1
ATOM 877 O O . ASN A 1 107 ? -2.113 -9.652 -4.036 1.00 95.19 107 ASN A O 1
ATOM 881 N N . ALA A 1 108 ? -0.051 -10.344 -3.522 1.00 92.12 108 ALA A N 1
ATOM 882 C CA . ALA A 1 108 ? -0.491 -11.249 -2.463 1.00 92.12 108 ALA A CA 1
ATOM 883 C C . ALA A 1 108 ? -1.160 -10.489 -1.314 1.00 92.12 108 ALA A C 1
ATOM 885 O O . ALA A 1 108 ? -2.209 -10.910 -0.842 1.00 92.12 108 ALA A O 1
ATOM 886 N N . PHE A 1 109 ? -0.588 -9.353 -0.912 1.00 92.38 109 PHE A N 1
ATOM 887 C CA . PHE A 1 109 ? -1.201 -8.499 0.098 1.00 92.38 109 PHE A CA 1
ATOM 888 C C . PHE A 1 109 ? -2.545 -7.938 -0.355 1.00 92.38 109 PHE A C 1
ATOM 890 O O . PHE A 1 109 ? -3.475 -7.919 0.438 1.00 92.38 109 PHE A O 1
ATOM 897 N N . ASP A 1 110 ? -2.657 -7.496 -1.610 1.00 94.44 110 ASP A N 1
ATOM 898 C CA . ASP A 1 110 ? -3.926 -7.010 -2.146 1.00 94.44 110 ASP A CA 1
ATOM 899 C C . ASP A 1 110 ? -5.019 -8.081 -2.093 1.00 94.44 110 ASP A C 1
ATOM 901 O O . ASP A 1 110 ? -6.106 -7.849 -1.569 1.00 94.44 110 ASP A O 1
ATOM 905 N N . ARG A 1 111 ? -4.695 -9.292 -2.559 1.00 94.31 111 ARG A N 1
ATOM 906 C CA . ARG A 1 111 ? -5.594 -10.443 -2.469 1.00 94.31 111 ARG A CA 1
ATOM 907 C C . ARG A 1 111 ? -6.014 -10.701 -1.024 1.00 94.31 111 ARG A C 1
ATOM 909 O O . ARG A 1 111 ? -7.200 -10.855 -0.755 1.00 94.31 111 ARG A O 1
ATOM 916 N N . ASP A 1 112 ? -5.055 -10.763 -0.105 1.00 91.81 112 ASP A N 1
ATOM 917 C CA . ASP A 1 112 ? -5.335 -11.093 1.291 1.00 91.81 112 ASP A CA 1
ATOM 918 C C . ASP A 1 112 ? -6.122 -9.963 1.983 1.00 91.81 112 ASP A C 1
ATOM 920 O O . ASP A 1 112 ? -6.996 -10.253 2.795 1.00 91.81 112 ASP A O 1
ATOM 924 N N . MET A 1 113 ? -5.896 -8.694 1.623 1.00 91.56 113 MET A N 1
ATOM 925 C CA . MET A 1 113 ? -6.686 -7.541 2.077 1.00 91.56 113 MET A CA 1
ATOM 926 C C . MET A 1 113 ? -8.156 -7.677 1.664 1.00 91.56 113 MET A C 1
ATOM 928 O O . MET A 1 113 ? -9.024 -7.595 2.532 1.00 91.56 113 MET A O 1
ATOM 932 N N . ASN A 1 114 ? -8.426 -7.952 0.383 1.00 93.00 114 ASN A N 1
ATOM 933 C CA . ASN A 1 114 ? -9.787 -8.127 -0.134 1.00 93.00 114 ASN A CA 1
ATOM 934 C C . ASN A 1 114 ? -10.476 -9.354 0.488 1.00 93.00 114 ASN A C 1
ATOM 936 O O . ASN A 1 114 ? -11.583 -9.240 0.993 1.00 93.00 114 ASN A O 1
ATOM 940 N N . LEU A 1 115 ? -9.791 -10.503 0.572 1.00 91.75 115 LEU A N 1
ATOM 941 C CA . LEU A 1 115 ? -10.340 -11.709 1.216 1.00 91.75 115 LEU A CA 1
ATOM 942 C C . LEU A 1 115 ? -10.630 -11.508 2.711 1.00 91.75 115 LEU A C 1
ATOM 944 O O . LEU A 1 115 ? -11.541 -12.120 3.270 1.00 91.75 115 LEU A O 1
ATOM 948 N N . THR A 1 116 ? -9.822 -10.687 3.386 1.00 87.69 116 THR A N 1
ATOM 949 C CA . THR A 1 116 ? -10.049 -10.349 4.795 1.00 87.69 116 THR A CA 1
ATOM 950 C C . THR A 1 116 ? -11.262 -9.430 4.927 1.00 87.69 116 THR A C 1
ATOM 952 O O . THR A 1 116 ? -12.035 -9.593 5.872 1.00 87.69 116 THR A O 1
ATOM 955 N N . GLU A 1 117 ? -11.472 -8.519 3.975 1.00 92.62 117 GLU A N 1
ATOM 956 C CA . GLU A 1 117 ? -12.681 -7.701 3.920 1.00 92.62 117 GLU A CA 1
ATOM 957 C C . GLU A 1 117 ? -13.922 -8.549 3.636 1.00 92.62 117 GLU A C 1
ATOM 959 O O . GLU A 1 117 ? -14.845 -8.493 4.436 1.00 92.62 117 GLU A O 1
ATOM 964 N N . ASP A 1 118 ? -13.899 -9.445 2.645 1.00 90.75 118 ASP A N 1
ATOM 965 C CA . ASP A 1 118 ? -15.006 -10.374 2.359 1.00 90.75 118 ASP A CA 1
ATOM 966 C C . ASP A 1 118 ? -15.421 -11.186 3.600 1.00 90.75 118 ASP A C 1
ATOM 968 O O . ASP A 1 118 ? -16.589 -11.525 3.799 1.00 90.75 118 ASP A O 1
ATOM 972 N N . LYS A 1 119 ? -14.447 -11.517 4.457 1.00 88.38 119 LYS A N 1
ATOM 973 C CA . LYS A 1 119 ? -14.668 -12.299 5.675 1.00 88.38 119 LYS A CA 1
ATOM 974 C C . LYS A 1 119 ? -15.274 -11.487 6.823 1.00 88.38 119 LYS A C 1
ATOM 976 O O . LYS A 1 119 ? -16.072 -12.042 7.580 1.00 88.38 119 LYS A O 1
ATOM 981 N N . TYR A 1 120 ? -14.840 -10.242 7.023 1.00 87.50 120 TYR A N 1
ATOM 982 C CA . TYR A 1 120 ? -15.211 -9.438 8.200 1.00 87.50 120 TYR A CA 1
ATOM 983 C C . TYR A 1 120 ? -16.154 -8.269 7.892 1.00 87.50 120 TYR A C 1
ATOM 985 O O . TYR A 1 120 ? -16.769 -7.737 8.812 1.00 87.50 120 TYR A O 1
ATOM 993 N N . GLY A 1 121 ? -16.293 -7.892 6.624 1.00 92.56 121 GLY A N 1
ATOM 994 C CA . GLY A 1 121 ? -17.246 -6.912 6.118 1.00 92.56 121 GLY A CA 1
ATOM 995 C C . GLY A 1 121 ? -17.064 -5.521 6.709 1.00 92.56 121 GLY A C 1
ATOM 996 O O . GLY A 1 121 ? -18.025 -4.956 7.233 1.00 92.56 121 GLY A O 1
ATOM 997 N N . TRP A 1 122 ? -15.855 -4.951 6.661 1.00 94.69 122 TRP A N 1
ATOM 998 C CA . TRP A 1 122 ? -15.659 -3.601 7.197 1.00 94.69 122 TRP A CA 1
ATOM 999 C C . TRP A 1 122 ? -16.138 -2.491 6.267 1.00 94.69 122 TRP A C 1
ATOM 1001 O O . TRP A 1 122 ? -16.490 -1.434 6.780 1.00 94.69 122 TRP A O 1
ATOM 1011 N N . LEU A 1 123 ? -16.203 -2.693 4.946 1.00 94.94 123 LEU A N 1
ATOM 1012 C CA . LEU A 1 123 ? -16.744 -1.689 4.022 1.00 94.94 123 LEU A CA 1
ATOM 1013 C C . LEU A 1 123 ? -18.247 -1.436 4.236 1.00 94.94 123 LEU A C 1
ATOM 1015 O O . LEU A 1 123 ? -18.614 -0.270 4.376 1.00 94.94 123 LEU A O 1
ATOM 1019 N N . PRO A 1 124 ? -19.120 -2.461 4.347 1.00 95.06 124 PRO A N 1
ATOM 1020 C CA . PRO A 1 124 ? -20.542 -2.241 4.623 1.00 95.06 124 PRO A CA 1
ATOM 1021 C C . PRO A 1 124 ? -20.839 -1.867 6.085 1.00 95.06 124 PRO A C 1
ATOM 1023 O O . PRO A 1 124 ? -21.975 -1.513 6.405 1.00 95.06 124 PRO A O 1
ATOM 1026 N N . ALA A 1 125 ? -19.861 -1.967 6.991 1.00 93.56 125 ALA A N 1
ATOM 1027 C CA . ALA A 1 125 ? -20.038 -1.580 8.385 1.00 93.56 125 ALA A CA 1
ATOM 1028 C C . ALA A 1 125 ? -20.080 -0.056 8.561 1.00 93.56 125 ALA A C 1
ATOM 1030 O O . ALA A 1 125 ? -19.543 0.707 7.752 1.00 93.56 125 ALA A O 1
ATOM 1031 N N . SER A 1 126 ? -20.666 0.378 9.681 1.00 92.62 126 SER A N 1
ATOM 1032 C CA . SER A 1 126 ? -20.673 1.782 10.089 1.00 92.62 126 SER A CA 1
ATOM 1033 C C . SER A 1 126 ? -19.263 2.368 10.161 1.00 92.62 126 SER A C 1
ATOM 1035 O O . SER A 1 126 ? -18.272 1.646 10.321 1.00 92.62 126 SER A O 1
ATOM 1037 N N . GLN A 1 127 ? -19.192 3.695 10.074 1.00 91.25 127 GLN A N 1
ATOM 1038 C CA . GLN A 1 127 ? -17.922 4.403 10.044 1.00 91.25 127 GLN A CA 1
ATOM 1039 C C . GLN A 1 127 ? -17.059 4.103 11.275 1.00 91.25 127 GLN A C 1
ATOM 1041 O O . GLN A 1 127 ? -17.569 3.921 12.382 1.00 91.25 127 GLN A O 1
ATOM 1046 N N . ALA A 1 128 ? -15.746 4.044 11.055 1.00 90.31 128 ALA A N 1
ATOM 1047 C CA . ALA A 1 128 ? -14.784 3.682 12.085 1.00 90.31 128 ALA A CA 1
ATOM 1048 C C . ALA A 1 128 ? -14.757 4.669 13.263 1.00 90.31 128 ALA A C 1
ATOM 1050 O O . ALA A 1 128 ? -14.844 5.887 13.078 1.00 90.31 128 ALA A O 1
ATOM 1051 N N . ALA A 1 129 ? -14.514 4.142 14.462 1.00 87.75 129 ALA A N 1
ATOM 1052 C CA . ALA A 1 129 ? -14.219 4.926 15.654 1.00 87.75 129 ALA A CA 1
ATOM 1053 C C . ALA A 1 129 ? -12.699 5.084 15.809 1.00 87.75 129 ALA A C 1
ATOM 1055 O O . ALA A 1 129 ? -11.982 4.127 16.105 1.00 87.75 129 ALA A O 1
ATOM 1056 N N . VAL A 1 130 ? -12.186 6.297 15.594 1.00 89.81 130 VAL A N 1
ATOM 1057 C CA . VAL A 1 130 ? -10.748 6.585 15.710 1.00 89.81 130 VAL A CA 1
ATOM 1058 C C . VAL A 1 130 ? -10.375 6.815 17.171 1.00 89.81 130 VAL A C 1
ATOM 1060 O O . VAL A 1 130 ? -10.738 7.834 17.755 1.00 89.81 130 VAL A O 1
ATOM 1063 N N . SER A 1 131 ? -9.623 5.881 17.754 1.00 87.19 131 SER A N 1
ATOM 1064 C CA . SER A 1 131 ? -9.241 5.923 19.168 1.00 87.19 131 SER A CA 1
ATOM 1065 C C . SER A 1 131 ? -7.898 6.612 19.407 1.00 87.19 131 SER A C 1
ATOM 1067 O O . SER A 1 131 ? -7.660 7.140 20.493 1.00 87.19 131 SER A O 1
ATOM 1069 N N . THR A 1 132 ? -6.985 6.625 18.430 1.00 87.50 132 THR A N 1
ATOM 1070 C CA . THR A 1 132 ? -5.669 7.270 18.576 1.00 87.50 132 THR A CA 1
ATOM 1071 C C . THR A 1 132 ? -5.182 7.870 17.263 1.00 87.50 132 THR A C 1
ATOM 1073 O O . THR A 1 132 ? -5.093 7.188 16.246 1.00 87.50 132 THR A O 1
ATOM 1076 N N . LEU A 1 133 ? -4.788 9.145 17.318 1.00 91.88 133 LEU A N 1
ATOM 1077 C CA . LEU A 1 133 ? -4.055 9.858 16.269 1.00 91.88 133 LEU A CA 1
ATOM 1078 C C . LEU A 1 133 ? -2.808 10.493 16.886 1.00 91.88 133 LEU A C 1
ATOM 1080 O O . LEU A 1 133 ? -2.783 11.681 17.213 1.00 91.88 133 LEU A O 1
ATOM 1084 N N . ASN A 1 134 ? -1.771 9.686 17.097 1.00 91.62 134 ASN A N 1
ATOM 1085 C CA . ASN A 1 134 ? -0.551 10.158 17.733 1.00 91.62 134 ASN A CA 1
ATOM 1086 C C . ASN A 1 134 ? 0.403 10.745 16.687 1.00 91.62 134 ASN A C 1
ATOM 1088 O O . ASN A 1 134 ? 1.076 10.026 15.949 1.00 91.62 134 ASN A O 1
ATOM 1092 N N . GLN A 1 135 ? 0.471 12.076 16.643 1.00 91.56 135 GLN A N 1
ATOM 1093 C CA . GLN A 1 135 ? 1.316 12.804 15.697 1.00 91.56 135 GLN A CA 1
ATOM 1094 C C . GLN A 1 135 ? 2.810 12.657 15.985 1.00 91.56 135 GLN A C 1
ATOM 1096 O O . GLN A 1 135 ? 3.600 12.678 15.045 1.00 91.56 135 GLN A O 1
ATOM 1101 N N . ALA A 1 136 ? 3.222 12.516 17.247 1.00 91.31 136 ALA A N 1
ATOM 1102 C CA . ALA A 1 136 ? 4.631 12.331 17.588 1.00 91.31 136 ALA A CA 1
ATOM 1103 C C . ALA A 1 136 ? 5.095 10.949 17.118 1.00 91.31 136 ALA A C 1
ATOM 1105 O O . ALA A 1 136 ? 6.010 10.850 16.297 1.00 91.31 136 ALA A O 1
ATOM 1106 N N . ASP A 1 137 ? 4.359 9.917 17.533 1.00 88.06 137 ASP A N 1
ATOM 1107 C CA . ASP A 1 137 ? 4.684 8.524 17.244 1.00 88.06 137 ASP A CA 1
ATOM 1108 C C . ASP A 1 137 ? 4.326 8.086 15.823 1.00 88.06 137 ASP A C 1
ATOM 1110 O O . ASP A 1 137 ? 4.762 7.031 15.381 1.00 88.06 137 ASP A O 1
ATOM 1114 N N . LYS A 1 138 ? 3.548 8.890 15.085 1.00 91.00 138 LYS A N 1
ATOM 1115 C CA . LYS A 1 138 ? 3.009 8.542 13.758 1.00 91.00 138 LYS A CA 1
ATOM 1116 C C . LYS A 1 138 ? 2.179 7.252 13.795 1.00 91.00 138 LYS A C 1
ATOM 1118 O O . LYS A 1 138 ? 2.226 6.447 12.864 1.00 91.00 138 LYS A O 1
ATOM 1123 N N . VAL A 1 139 ? 1.415 7.072 14.872 1.00 89.06 139 VAL A N 1
ATOM 1124 C CA . VAL A 1 139 ? 0.553 5.904 15.086 1.00 89.06 139 VAL A CA 1
ATOM 1125 C C . VAL A 1 139 ? -0.912 6.295 14.930 1.00 89.06 139 VAL A C 1
ATOM 1127 O O . VAL A 1 139 ? -1.369 7.282 15.513 1.00 89.06 139 VAL A O 1
ATOM 1130 N N . ILE A 1 140 ? -1.643 5.499 14.152 1.00 90.81 140 ILE A N 1
ATOM 1131 C CA . ILE A 1 140 ? -3.089 5.619 13.951 1.00 90.81 140 ILE A CA 1
ATOM 1132 C C . ILE A 1 140 ? -3.743 4.331 14.446 1.00 90.81 140 ILE A C 1
ATOM 1134 O O . ILE A 1 140 ? -3.341 3.240 14.038 1.00 90.81 140 ILE A O 1
ATOM 1138 N N . VAL A 1 141 ? -4.754 4.469 15.303 1.00 91.31 141 VAL A N 1
ATOM 1139 C CA . VAL A 1 141 ? -5.560 3.354 15.810 1.00 91.31 141 VAL A CA 1
ATOM 1140 C C . VAL A 1 141 ? -7.036 3.676 15.657 1.00 91.31 141 VAL A C 1
ATOM 1142 O O . VAL A 1 141 ? -7.478 4.771 16.017 1.00 91.31 141 VAL A O 1
ATOM 1145 N N . PHE A 1 142 ? -7.793 2.719 15.135 1.00 90.75 142 PHE A N 1
ATOM 1146 C CA . PHE A 1 142 ? -9.244 2.809 15.050 1.00 90.75 142 PHE A CA 1
ATOM 1147 C C . PHE A 1 142 ? -9.893 1.431 15.047 1.00 90.75 142 PHE A C 1
ATOM 1149 O O . PHE A 1 142 ? -9.254 0.420 14.744 1.00 90.75 142 PHE A O 1
ATOM 1156 N N . GLU A 1 143 ? -11.185 1.420 15.349 1.00 90.00 143 GLU A N 1
ATOM 1157 C CA . GLU A 1 143 ? -12.026 0.235 15.281 1.00 90.00 143 GLU A CA 1
ATOM 1158 C C . GLU A 1 143 ? -13.040 0.347 14.148 1.00 90.00 143 GLU A C 1
ATOM 1160 O O . GLU A 1 143 ? -13.664 1.393 13.961 1.00 90.00 143 GLU A O 1
ATOM 1165 N N . ARG A 1 144 ? -13.217 -0.740 13.391 1.00 90.81 144 ARG A N 1
ATOM 1166 C CA . ARG A 1 144 ? -14.287 -0.867 12.392 1.00 90.81 144 ARG A CA 1
ATOM 1167 C C . ARG A 1 144 ? -14.697 -2.327 12.251 1.00 90.81 144 ARG A C 1
ATOM 1169 O O . ARG A 1 144 ? -13.830 -3.189 12.188 1.00 90.81 144 ARG A O 1
ATOM 1176 N N . ALA A 1 145 ? -16.001 -2.602 12.208 1.00 89.88 145 ALA A N 1
ATOM 1177 C CA . ALA A 1 145 ? -16.552 -3.961 12.089 1.00 89.88 145 ALA A CA 1
ATOM 1178 C C . ALA A 1 145 ? -15.987 -4.972 13.106 1.00 89.88 145 ALA A C 1
ATOM 1180 O O . ALA A 1 145 ? -15.679 -6.110 12.761 1.00 89.88 145 ALA A O 1
ATOM 1181 N N . ASN A 1 146 ? -15.836 -4.557 14.369 1.00 85.19 146 ASN A N 1
ATOM 1182 C CA . ASN A 1 146 ? -15.219 -5.377 15.419 1.00 85.19 146 ASN A CA 1
ATOM 1183 C C . ASN A 1 146 ? -13.786 -5.824 15.064 1.00 85.19 146 ASN A C 1
ATOM 1185 O O . ASN A 1 146 ? -13.350 -6.918 15.418 1.00 85.19 146 ASN A O 1
ATOM 1189 N N . LEU A 1 147 ? -13.033 -4.982 14.359 1.00 86.44 147 LEU A N 1
ATOM 1190 C CA . LEU A 1 147 ? -11.603 -5.145 14.116 1.00 86.44 147 LEU A CA 1
ATOM 1191 C C . LEU A 1 147 ? -10.859 -3.938 14.673 1.00 86.44 147 LEU A C 1
ATOM 1193 O O . LEU A 1 147 ? -11.315 -2.808 14.508 1.00 86.44 147 LEU A O 1
ATOM 1197 N N . LEU A 1 148 ? -9.696 -4.184 15.277 1.00 87.94 148 LEU A N 1
ATOM 1198 C CA . LEU A 1 148 ? -8.760 -3.152 15.707 1.00 87.94 148 LEU A CA 1
ATOM 1199 C C . LEU A 1 148 ? -7.661 -2.999 14.658 1.00 87.94 148 LEU A C 1
ATOM 1201 O O . LEU A 1 148 ? -6.850 -3.909 14.447 1.00 87.94 148 LEU A O 1
ATOM 1205 N N . PHE A 1 149 ? -7.609 -1.830 14.034 1.00 89.44 149 PHE A N 1
ATOM 1206 C CA . PHE A 1 149 ? -6.575 -1.481 13.075 1.00 89.44 149 PHE A CA 1
ATOM 1207 C C . PHE A 1 149 ? -5.499 -0.636 13.747 1.00 89.44 149 PHE A C 1
ATOM 1209 O O . PHE A 1 149 ? -5.804 0.374 14.379 1.00 89.44 149 PHE A O 1
ATOM 1216 N N . ILE A 1 150 ? -4.234 -1.028 13.581 1.00 89.94 150 ILE A N 1
ATOM 1217 C CA . ILE A 1 150 ? -3.076 -0.302 14.111 1.00 89.94 150 ILE A CA 1
ATOM 1218 C C . ILE A 1 150 ? -2.073 -0.063 12.984 1.00 89.94 150 ILE A C 1
ATOM 1220 O O . ILE A 1 150 ? -1.458 -0.996 12.458 1.00 89.94 150 ILE A O 1
ATOM 1224 N N . PHE A 1 151 ? -1.860 1.208 12.658 1.00 89.44 151 PHE A N 1
ATOM 1225 C CA . PHE A 1 151 ? -0.890 1.640 11.661 1.00 89.44 151 PHE A CA 1
ATOM 1226 C C . PHE A 1 151 ? 0.267 2.368 12.333 1.00 89.44 151 PHE A C 1
ATOM 1228 O O . PHE A 1 151 ? 0.056 3.354 13.039 1.00 89.44 151 PHE A O 1
ATOM 1235 N N . ASN A 1 152 ? 1.493 1.926 12.055 1.00 88.94 152 ASN A N 1
ATOM 1236 C CA . ASN A 1 152 ? 2.711 2.648 12.405 1.00 88.94 152 ASN A CA 1
ATOM 1237 C C . ASN A 1 152 ? 3.359 3.228 11.135 1.00 88.94 152 ASN A C 1
ATOM 1239 O O . ASN A 1 152 ? 3.984 2.503 10.353 1.00 88.94 152 ASN A O 1
ATOM 1243 N N . PHE A 1 153 ? 3.229 4.545 10.956 1.00 89.19 153 PHE A N 1
ATOM 1244 C CA . PHE A 1 153 ? 3.837 5.314 9.865 1.00 89.19 153 PHE A CA 1
ATOM 1245 C C . PHE A 1 153 ? 5.197 5.921 10.237 1.00 89.19 153 PHE A C 1
ATOM 1247 O O . PHE A 1 153 ? 5.764 6.689 9.455 1.00 89.19 153 PHE A O 1
ATOM 1254 N N . HIS A 1 154 ? 5.737 5.611 11.416 1.00 87.81 154 HIS A N 1
ATOM 1255 C CA . HIS A 1 154 ? 7.035 6.123 11.819 1.00 87.81 154 HIS A CA 1
ATOM 1256 C C . HIS A 1 154 ? 8.138 5.539 10.913 1.00 87.81 154 HIS A C 1
ATOM 1258 O O . HIS A 1 154 ? 8.177 4.325 10.704 1.00 87.81 154 HIS A O 1
ATOM 1264 N N . PRO A 1 155 ? 9.067 6.363 10.385 1.00 81.38 155 PRO A N 1
ATOM 1265 C CA . PRO A 1 155 ? 10.096 5.882 9.459 1.00 81.38 155 PRO A CA 1
ATOM 1266 C C . PRO A 1 155 ? 11.100 4.917 10.106 1.00 81.38 155 PRO A C 1
ATOM 1268 O O . PRO A 1 155 ? 11.528 3.968 9.456 1.00 81.38 155 PRO A O 1
ATOM 1271 N N . CYS A 1 156 ? 11.467 5.159 11.372 1.00 80.00 156 CYS A N 1
ATOM 1272 C CA . CYS A 1 156 ? 12.533 4.406 12.051 1.00 80.00 156 CYS A CA 1
ATOM 1273 C C . CYS A 1 156 ? 12.094 3.664 13.327 1.00 80.00 156 CYS A C 1
ATOM 1275 O O . CYS A 1 156 ? 12.574 2.570 13.600 1.00 80.00 156 CYS A O 1
ATOM 1277 N N . ASN A 1 157 ? 11.199 4.245 14.126 1.00 76.81 157 ASN A N 1
ATOM 1278 C CA . ASN A 1 157 ? 10.827 3.705 15.425 1.00 76.81 157 ASN A CA 1
ATOM 1279 C C . ASN A 1 157 ? 9.879 2.508 15.309 1.00 76.81 157 ASN A C 1
ATOM 1281 O O . ASN A 1 157 ? 8.873 2.515 14.592 1.00 76.81 157 ASN A O 1
ATOM 1285 N N . SER A 1 158 ? 10.202 1.491 16.097 1.00 79.50 158 SER A N 1
ATOM 1286 C CA . SER A 1 158 ? 9.291 0.425 16.483 1.00 79.50 158 SER A CA 1
ATOM 1287 C C . SER A 1 158 ? 8.942 0.605 17.955 1.00 79.50 158 SER A C 1
ATOM 1289 O O . SER A 1 158 ? 9.726 1.166 18.721 1.00 79.50 158 SER A O 1
ATOM 1291 N N . TYR A 1 159 ? 7.754 0.157 18.338 1.00 78.75 159 TYR A N 1
ATOM 1292 C CA . TYR A 1 159 ? 7.247 0.315 19.692 1.00 78.75 159 TYR A CA 1
ATOM 1293 C C . TYR A 1 159 ? 6.962 -1.062 20.279 1.00 78.75 159 TYR A C 1
ATOM 1295 O O . TYR A 1 159 ? 6.312 -1.888 19.639 1.00 78.75 159 TYR A O 1
ATOM 1303 N N . ILE A 1 160 ? 7.454 -1.296 21.491 1.00 78.25 160 ILE A N 1
ATOM 1304 C CA . ILE A 1 160 ? 7.172 -2.489 22.291 1.00 78.25 160 ILE A CA 1
ATOM 1305 C C . ILE A 1 160 ? 6.214 -2.055 23.400 1.00 78.25 160 ILE A C 1
ATOM 1307 O O . ILE A 1 160 ? 6.344 -0.943 23.913 1.00 78.25 160 ILE A O 1
ATOM 1311 N N . ASP A 1 161 ? 5.232 -2.897 23.727 1.00 79.50 161 ASP A N 1
ATOM 1312 C CA . ASP A 1 161 ? 4.227 -2.617 24.760 1.00 79.50 161 ASP A CA 1
ATOM 1313 C C . ASP A 1 161 ? 3.455 -1.303 24.534 1.00 79.50 161 ASP A C 1
ATOM 1315 O O . ASP A 1 161 ? 3.027 -0.632 25.479 1.00 79.50 161 ASP A O 1
ATOM 1319 N N . TYR A 1 162 ? 3.258 -0.928 23.263 1.00 80.62 162 TYR A N 1
ATOM 1320 C CA . TYR A 1 162 ? 2.499 0.266 22.905 1.00 80.62 162 TYR A CA 1
ATOM 1321 C C . TYR A 1 162 ? 1.038 0.087 23.310 1.00 80.62 162 TYR A C 1
ATOM 1323 O O . TYR A 1 162 ? 0.352 -0.830 22.857 1.00 80.62 162 TYR A O 1
ATOM 1331 N N . ARG A 1 163 ? 0.570 0.966 24.193 1.00 82.44 163 ARG A N 1
ATOM 1332 C CA . ARG A 1 163 ? -0.781 0.909 24.740 1.00 82.44 163 ARG A CA 1
ATOM 1333 C C . ARG A 1 163 ? -1.758 1.539 23.768 1.00 82.44 163 ARG A C 1
ATOM 1335 O O . ARG A 1 163 ? -1.635 2.718 23.449 1.00 82.44 163 ARG A O 1
ATOM 1342 N N . VAL A 1 164 ? -2.756 0.765 23.362 1.00 81.56 164 VAL A N 1
ATOM 1343 C CA . VAL A 1 164 ? -3.832 1.248 22.496 1.00 81.56 164 VAL A CA 1
ATOM 1344 C C . VAL A 1 164 ? -5.162 1.241 23.229 1.00 81.56 164 VAL A C 1
ATOM 1346 O O . VAL A 1 164 ? -5.472 0.307 23.974 1.00 81.56 164 VAL A O 1
ATOM 1349 N N . ALA A 1 165 ? -5.924 2.316 23.040 1.00 77.56 165 ALA A N 1
ATOM 1350 C CA . ALA A 1 165 ? -7.289 2.400 23.524 1.00 77.56 165 ALA A CA 1
ATOM 1351 C C . ALA A 1 165 ? -8.189 1.566 22.609 1.00 77.56 165 ALA A C 1
ATOM 1353 O O . ALA A 1 165 ? -8.159 1.744 21.388 1.00 77.56 165 ALA A O 1
ATOM 1354 N N . ALA A 1 166 ? -8.969 0.682 23.224 1.00 74.88 166 ALA A N 1
ATOM 1355 C CA . ALA A 1 166 ? -9.988 -0.098 22.552 1.00 74.88 166 ALA A CA 1
ATOM 1356 C C . ALA A 1 166 ? -11.344 0.131 23.229 1.00 74.88 166 ALA A C 1
ATOM 1358 O O . ALA A 1 166 ? -11.414 0.252 24.457 1.00 74.88 166 ALA A O 1
ATOM 1359 N N . GLU A 1 167 ? -12.404 0.225 22.435 1.00 70.31 167 GLU A N 1
ATOM 1360 C CA . GLU A 1 167 ? -13.769 0.468 22.902 1.00 70.31 167 GLU A CA 1
ATOM 1361 C C . GLU A 1 167 ? -14.309 -0.763 23.638 1.00 70.31 167 GLU A C 1
ATOM 1363 O O . GLU A 1 167 ? -14.909 -0.655 24.711 1.00 70.31 167 GLU A O 1
ATOM 1368 N N . HIS A 1 168 ? -14.016 -1.950 23.108 1.00 67.56 168 HIS A N 1
ATOM 1369 C CA . HIS A 1 168 ? -14.528 -3.210 23.629 1.00 67.56 168 HIS A CA 1
ATOM 1370 C C . HIS A 1 168 ? -13.494 -3.931 24.501 1.00 67.56 168 HIS A C 1
ATOM 1372 O O . HIS A 1 168 ? -12.381 -4.255 24.083 1.00 67.56 168 HIS A O 1
ATOM 1378 N N . ALA A 1 169 ? -13.867 -4.263 25.738 1.00 69.69 169 ALA A N 1
ATOM 1379 C CA . ALA A 1 169 ? -13.042 -5.135 26.569 1.00 69.69 169 ALA A CA 1
ATOM 1380 C C . ALA A 1 169 ? -13.072 -6.570 26.016 1.00 69.69 169 ALA A C 1
ATOM 1382 O O . ALA A 1 169 ? -14.145 -7.142 25.836 1.00 69.69 169 ALA A O 1
ATOM 1383 N N . GLY A 1 170 ? -11.909 -7.183 25.793 1.00 67.56 170 GLY A N 1
ATOM 1384 C CA . GLY A 1 170 ? -11.852 -8.524 25.215 1.00 67.56 170 GLY A CA 1
ATOM 1385 C C . GLY A 1 170 ? -10.439 -9.063 25.033 1.00 67.56 170 GLY A C 1
ATOM 1386 O O . GLY A 1 170 ? -9.452 -8.421 25.393 1.00 67.56 170 GLY A O 1
ATOM 1387 N N . LYS A 1 171 ? -10.351 -10.274 24.476 1.00 71.44 171 LYS A N 1
ATOM 1388 C CA . LYS A 1 171 ? -9.100 -10.851 23.972 1.00 71.44 171 LYS A CA 1
ATOM 1389 C C . LYS A 1 171 ? -9.046 -10.651 22.465 1.00 71.44 171 LYS A C 1
ATOM 1391 O O . LYS A 1 171 ? -10.035 -10.911 21.789 1.00 71.44 171 LYS A O 1
ATOM 1396 N N . TYR A 1 172 ? -7.878 -10.255 21.975 1.00 66.75 172 TYR A N 1
ATOM 1397 C CA . TYR A 1 172 ? -7.660 -9.870 20.587 1.00 66.75 172 TYR A CA 1
ATOM 1398 C C . TYR A 1 172 ? -6.763 -10.900 19.890 1.00 66.75 172 TYR A C 1
ATOM 1400 O O . TYR A 1 172 ? -5.538 -10.772 19.949 1.00 66.75 172 TYR A O 1
ATOM 1408 N N . PRO A 1 173 ? -7.318 -11.968 19.289 1.00 64.56 173 PRO A N 1
ATOM 1409 C CA . PRO A 1 173 ? -6.541 -12.846 18.424 1.00 64.56 173 PRO A CA 1
ATOM 1410 C C . PRO A 1 173 ? -5.991 -12.087 17.205 1.00 64.56 173 PRO A C 1
ATOM 1412 O O . PRO A 1 173 ? -6.646 -11.223 16.618 1.00 64.56 173 PRO A O 1
ATOM 1415 N N . PHE A 1 174 ? -4.755 -12.410 16.838 1.00 60.56 174 PHE A N 1
ATOM 1416 C CA . PHE A 1 174 ? -4.034 -11.773 15.741 1.00 60.56 174 PHE A CA 1
ATOM 1417 C C . PHE A 1 174 ? -4.448 -12.373 14.387 1.00 60.56 174 PHE A C 1
ATOM 1419 O O . PHE A 1 174 ? -4.453 -13.597 14.259 1.00 60.56 174 PHE A O 1
ATOM 1426 N N . ASN A 1 175 ? -4.750 -11.541 13.378 1.00 55.28 175 ASN A N 1
ATOM 1427 C CA . ASN A 1 175 ? -5.289 -12.021 12.094 1.00 55.28 175 ASN A CA 1
ATOM 1428 C C . ASN A 1 175 ? -4.476 -11.676 10.848 1.00 55.28 175 ASN A C 1
ATOM 1430 O O . ASN A 1 175 ? -4.449 -12.488 9.926 1.00 55.28 175 ASN A O 1
ATOM 1434 N N . LEU A 1 176 ? -3.862 -10.493 10.780 1.00 47.78 176 LEU A N 1
ATOM 1435 C CA . LEU A 1 176 ? -3.168 -10.047 9.571 1.00 47.78 176 LEU A CA 1
ATOM 1436 C C . LEU A 1 176 ? -1.928 -9.224 9.937 1.00 47.78 176 LEU A C 1
ATOM 1438 O O . LEU A 1 176 ? -2.035 -8.186 10.588 1.00 47.78 176 LEU A O 1
ATOM 1442 N N . GLU A 1 177 ? -0.758 -9.701 9.498 1.00 58.94 177 GLU A N 1
ATOM 1443 C CA . GLU A 1 177 ? 0.522 -8.990 9.588 1.00 58.94 177 GLU A CA 1
ATOM 1444 C C . GLU A 1 177 ? 1.027 -8.700 8.177 1.00 58.94 177 GLU A C 1
ATOM 1446 O O . GLU A 1 177 ? 1.145 -9.593 7.338 1.00 58.94 177 GLU A O 1
ATOM 1451 N N . HIS A 1 178 ? 1.410 -7.456 7.924 1.00 51.09 178 HIS A N 1
ATOM 1452 C CA . HIS A 1 178 ? 1.958 -7.029 6.635 1.00 51.09 178 HIS A CA 1
ATOM 1453 C C . HIS A 1 178 ? 3.333 -7.658 6.277 1.00 51.09 178 HIS A C 1
ATOM 1455 O O . HIS A 1 178 ? 3.731 -7.663 5.106 1.00 51.09 178 HIS A O 1
ATOM 1461 N N . ASN A 1 179 ? 4.038 -8.221 7.268 1.00 44.28 179 ASN A N 1
ATOM 1462 C CA . ASN A 1 179 ? 5.391 -8.786 7.160 1.00 44.28 179 ASN A CA 1
ATOM 1463 C C . ASN A 1 179 ? 5.456 -10.306 6.920 1.00 44.28 179 ASN A C 1
ATOM 1465 O O . ASN A 1 179 ? 6.540 -10.883 7.041 1.00 44.28 179 ASN A O 1
ATOM 1469 N N . GLN A 1 180 ? 4.359 -10.985 6.567 1.00 44.94 180 GLN A N 1
ATOM 1470 C CA . GLN A 1 180 ? 4.419 -12.430 6.315 1.00 44.94 180 GLN A CA 1
ATOM 1471 C C . GLN A 1 180 ? 5.189 -12.762 5.024 1.00 44.94 180 GLN A C 1
ATOM 1473 O O . GLN A 1 180 ? 4.635 -12.906 3.936 1.00 44.94 180 GLN A O 1
ATOM 1478 N N . LEU A 1 181 ? 6.504 -12.933 5.162 1.00 31.86 181 LEU A N 1
ATOM 1479 C CA . LEU A 1 181 ? 7.289 -13.805 4.299 1.00 31.86 181 LEU A CA 1
ATOM 1480 C C . LEU A 1 181 ? 6.912 -15.248 4.647 1.00 31.86 181 LEU A C 1
ATOM 1482 O O . LEU A 1 181 ? 7.022 -15.670 5.797 1.00 31.86 181 LEU A O 1
ATOM 1486 N N . GLN A 1 182 ? 6.469 -16.017 3.654 1.00 30.31 182 GLN A N 1
ATOM 1487 C CA . GLN A 1 182 ? 6.285 -17.459 3.789 1.00 30.31 182 GLN A CA 1
ATOM 1488 C C . GLN A 1 182 ? 7.639 -18.130 4.091 1.00 30.31 182 GLN A C 1
ATOM 1490 O O . GLN A 1 182 ? 8.370 -18.499 3.175 1.00 30.31 182 GLN A O 1
ATOM 1495 N N . SER A 1 183 ? 7.992 -18.312 5.364 1.00 23.77 183 SER A N 1
ATOM 1496 C CA . SER A 1 183 ? 9.119 -19.160 5.768 1.00 23.77 183 SER A CA 1
ATOM 1497 C C . SER A 1 183 ? 8.744 -20.041 6.959 1.00 23.77 183 SER A C 1
ATOM 1499 O O . SER A 1 183 ? 8.393 -19.557 8.032 1.00 23.77 183 SER A O 1
ATOM 1501 N N . ARG A 1 184 ? 8.803 -21.356 6.732 1.00 28.75 184 ARG A N 1
ATOM 1502 C CA . ARG A 1 184 ? 8.592 -22.441 7.702 1.00 28.75 184 ARG A CA 1
ATOM 1503 C C . ARG A 1 184 ? 9.787 -22.545 8.680 1.00 28.75 184 ARG A C 1
ATOM 1505 O O . ARG A 1 184 ? 10.910 -22.320 8.245 1.00 28.75 184 ARG A O 1
ATOM 1512 N N . VAL A 1 185 ? 9.532 -23.048 9.909 1.00 25.66 185 VAL A N 1
ATOM 1513 C CA . VAL A 1 185 ? 10.479 -23.479 10.995 1.00 25.66 185 VAL A CA 1
ATOM 1514 C C . VAL A 1 185 ? 10.905 -22.329 11.949 1.00 25.66 185 VAL A C 1
ATOM 1516 O O . VAL A 1 185 ? 11.249 -21.265 11.467 1.00 25.66 185 VAL A O 1
ATOM 1519 N N . SER A 1 186 ? 10.892 -22.374 13.298 1.00 25.42 186 SER A N 1
ATOM 1520 C CA . SER A 1 186 ? 10.949 -23.428 14.336 1.00 25.42 186 SER A CA 1
ATOM 1521 C C . SER A 1 186 ? 10.213 -23.005 15.629 1.00 25.42 186 SER A C 1
ATOM 1523 O O . SER A 1 186 ? 10.140 -21.822 15.941 1.00 25.42 186 SER A O 1
ATOM 1525 N N . SER A 1 187 ? 9.735 -23.987 16.398 1.00 27.02 187 SER A N 1
ATOM 1526 C CA . SER A 1 187 ? 9.012 -23.920 17.680 1.00 27.02 187 SER A CA 1
ATOM 1527 C C . SER A 1 187 ? 9.882 -23.605 18.911 1.00 27.02 187 SER A C 1
ATOM 1529 O O . SER A 1 187 ? 10.860 -24.318 19.140 1.00 27.02 187 SER A O 1
ATOM 1531 N N . ARG A 1 188 ? 9.451 -22.681 19.789 1.00 22.52 188 ARG A N 1
ATOM 1532 C CA . ARG A 1 188 ? 9.750 -22.675 21.240 1.00 22.52 188 ARG A CA 1
ATOM 1533 C C . ARG A 1 188 ? 8.567 -22.095 22.034 1.00 22.52 188 ARG A C 1
ATOM 1535 O O . ARG A 1 188 ? 8.058 -21.034 21.700 1.00 22.52 188 ARG A O 1
ATOM 1542 N N . SER A 1 189 ? 8.115 -22.838 23.046 1.00 26.89 189 SER A N 1
ATOM 1543 C CA . SER A 1 189 ? 7.028 -22.494 23.978 1.00 26.89 189 SER A CA 1
ATOM 1544 C C . SER A 1 189 ? 7.447 -21.424 24.984 1.00 26.89 189 SER A C 1
ATOM 1546 O O . SER A 1 189 ? 8.624 -21.431 25.331 1.00 26.89 189 SER A O 1
ATOM 1548 N N . LEU A 1 190 ? 6.500 -20.666 25.565 1.00 23.12 190 LEU A N 1
ATOM 1549 C CA . LEU A 1 190 ? 6.502 -20.327 27.002 1.00 23.12 190 LEU A CA 1
ATOM 1550 C C . LEU A 1 190 ? 5.147 -19.769 27.516 1.00 23.12 190 LEU A C 1
ATOM 1552 O O . LEU A 1 190 ? 4.521 -18.919 26.895 1.00 23.12 190 LEU A O 1
ATOM 1556 N N . SER A 1 191 ? 4.749 -20.352 28.654 1.00 22.88 191 SER A N 1
ATOM 1557 C CA . SER A 1 191 ? 3.792 -20.017 29.733 1.00 22.88 191 SER A CA 1
ATOM 1558 C C . SER A 1 191 ? 2.725 -18.916 29.589 1.00 22.88 191 SER A C 1
ATOM 1560 O O . SER A 1 191 ? 3.029 -17.732 29.483 1.00 22.88 191 SER A O 1
ATOM 1562 N N . GLN A 1 192 ? 1.467 -19.327 29.803 1.00 24.02 192 GLN A N 1
ATOM 1563 C CA . GLN A 1 192 ? 0.302 -18.485 30.100 1.00 24.02 192 GLN A CA 1
ATOM 1564 C C . GLN A 1 192 ? 0.290 -18.081 31.587 1.00 24.02 192 GLN A C 1
ATOM 1566 O O . GLN A 1 192 ? 0.426 -18.946 32.451 1.00 24.02 192 GLN A O 1
ATOM 1571 N N . THR A 1 193 ? 0.049 -16.807 31.901 1.00 21.50 193 THR A N 1
ATOM 1572 C CA . THR A 1 193 ? -0.355 -16.364 33.248 1.00 21.50 193 THR A CA 1
ATOM 1573 C C . THR A 1 193 ? -1.765 -15.754 33.205 1.00 21.50 193 THR A C 1
ATOM 1575 O O . THR A 1 193 ? -2.066 -14.972 32.301 1.00 21.50 193 THR A O 1
ATOM 1578 N N . PRO A 1 194 ? -2.669 -16.117 34.137 1.00 24.09 194 PRO A N 1
ATOM 1579 C CA . PRO A 1 194 ? -4.043 -15.619 34.158 1.00 24.09 194 PRO A CA 1
ATOM 1580 C C . PRO A 1 194 ? -4.147 -14.310 34.957 1.00 24.09 194 PRO A C 1
ATOM 1582 O O . PRO A 1 194 ? -3.524 -14.180 36.008 1.00 24.09 194 PRO A O 1
ATOM 1585 N N . VAL A 1 195 ? -4.973 -13.356 34.509 1.00 27.89 195 VAL A N 1
ATOM 1586 C CA . VAL A 1 195 ? -5.257 -12.110 35.252 1.00 27.89 195 VAL A CA 1
ATOM 1587 C C . VAL A 1 195 ? -6.772 -11.909 35.409 1.00 27.89 195 VAL A C 1
ATOM 1589 O O . VAL A 1 195 ? -7.522 -11.992 34.436 1.00 27.89 195 VAL A O 1
ATOM 1592 N N . GLN A 1 196 ? -7.207 -11.679 36.656 1.00 21.83 196 GLN A N 1
ATOM 1593 C CA . GLN A 1 196 ? -8.584 -11.383 37.095 1.00 21.83 196 GLN A CA 1
ATOM 1594 C C . GLN A 1 196 ? -8.898 -9.859 37.076 1.00 21.83 196 GLN A C 1
ATOM 1596 O O . GLN A 1 196 ? -7.991 -9.035 37.119 1.00 21.83 196 GLN A O 1
ATOM 1601 N N . ARG A 1 197 ? -10.198 -9.506 37.001 1.00 23.70 197 ARG A N 1
ATOM 1602 C CA . ARG A 1 197 ? -10.834 -8.157 36.834 1.00 23.70 197 ARG A CA 1
ATOM 1603 C C . ARG A 1 197 ? -11.094 -7.423 38.190 1.00 23.70 197 ARG A C 1
ATOM 1605 O O . ARG A 1 197 ? -10.989 -8.128 39.193 1.00 23.70 197 ARG A O 1
ATOM 1612 N N . PRO A 1 198 ? -11.578 -6.137 38.285 1.00 45.53 198 PRO A N 1
ATOM 1613 C CA . PRO A 1 198 ? -11.994 -5.163 37.231 1.00 45.53 198 PRO A CA 1
ATOM 1614 C C . PRO A 1 198 ? -11.719 -3.628 37.424 1.00 45.53 198 PRO A C 1
ATOM 1616 O O . PRO A 1 198 ? -11.628 -3.148 38.547 1.00 45.53 198 PRO A O 1
ATOM 1619 N N . SER A 1 199 ? -11.742 -2.840 36.322 1.00 23.42 199 SER A N 1
ATOM 1620 C CA . SER A 1 199 ? -12.294 -1.452 36.161 1.00 23.42 199 SER A CA 1
ATOM 1621 C C . SER A 1 199 ? -12.195 -0.982 34.674 1.00 23.42 199 SER A C 1
ATOM 1623 O O . SER A 1 199 ? -11.452 -1.616 33.919 1.00 23.42 199 SER A O 1
ATOM 1625 N N . PRO A 1 200 ? -12.978 0.022 34.194 1.00 31.61 200 PRO A N 1
ATOM 1626 C CA . PRO A 1 200 ? -13.209 0.269 32.763 1.00 31.61 200 PRO A CA 1
ATOM 1627 C C . PRO A 1 200 ? -12.153 1.207 32.158 1.00 31.61 200 PRO A C 1
ATOM 1629 O O . PRO A 1 200 ? -11.695 2.125 32.828 1.00 31.61 200 PRO A O 1
ATOM 1632 N N . LEU A 1 201 ? -11.828 0.997 30.879 1.00 30.23 201 LEU A N 1
ATOM 1633 C CA . LEU A 1 201 ? -10.667 1.535 30.146 1.00 30.23 201 LEU A CA 1
ATOM 1634 C C . LEU A 1 201 ? -9.368 0.803 30.501 1.00 30.23 201 LEU A C 1
ATOM 1636 O O . LEU A 1 201 ? -8.578 1.256 31.327 1.00 30.23 201 LEU A O 1
ATOM 1640 N N . GLN A 1 202 ? -9.130 -0.342 29.855 1.00 29.36 202 GLN A N 1
ATOM 1641 C CA . GLN A 1 202 ? -7.816 -0.981 29.903 1.00 29.36 202 GLN A CA 1
ATOM 1642 C C . GLN A 1 202 ? -7.129 -0.927 28.534 1.00 29.36 202 GLN A C 1
ATOM 1644 O O . GLN A 1 202 ? -7.757 -1.266 27.532 1.00 29.36 202 GLN A O 1
ATOM 1649 N N . PRO A 1 203 ? -5.853 -0.507 28.485 1.00 26.72 203 PRO A N 1
ATOM 1650 C CA . PRO A 1 203 ? -5.056 -0.536 27.268 1.00 26.72 203 PRO A CA 1
ATOM 1651 C C . PRO A 1 203 ? -4.775 -1.982 26.843 1.00 26.72 203 PRO A C 1
ATOM 1653 O O . PRO A 1 203 ? -4.454 -2.828 27.680 1.00 26.72 203 PRO A O 1
ATOM 1656 N N . VAL A 1 204 ? -4.864 -2.258 25.543 1.00 32.75 204 VAL A N 1
ATOM 1657 C CA . VAL A 1 204 ? -4.468 -3.555 24.972 1.00 32.75 204 VAL A CA 1
ATOM 1658 C C . VAL A 1 204 ? -2.950 -3.561 24.761 1.00 32.75 204 VAL A C 1
ATOM 1660 O O . VAL A 1 204 ? -2.380 -2.575 24.293 1.00 32.75 204 VAL A O 1
ATOM 1663 N N . TRP A 1 205 ? -2.297 -4.662 25.141 1.00 26.81 205 TRP A N 1
ATOM 1664 C CA . TRP A 1 205 ? -0.847 -4.848 25.035 1.00 26.81 205 TRP A CA 1
ATOM 1665 C C . TRP A 1 205 ? -0.468 -5.429 23.666 1.00 26.81 205 TRP A C 1
ATOM 1667 O O . TRP A 1 205 ? -0.971 -6.483 23.277 1.00 26.81 205 TRP A O 1
ATOM 1677 N N . LEU A 1 206 ? 0.438 -4.760 22.951 1.00 30.02 206 LEU A N 1
ATOM 1678 C CA . LEU A 1 206 ? 1.045 -5.259 21.715 1.00 30.02 206 LEU A CA 1
ATOM 1679 C C . LEU A 1 206 ? 2.211 -6.206 22.040 1.00 30.02 206 LEU A C 1
ATOM 1681 O O . LEU A 1 206 ? 3.255 -5.764 22.511 1.00 30.02 206 LEU A O 1
ATOM 1685 N N . VAL A 1 207 ? 2.038 -7.504 21.775 1.00 25.27 207 VAL A N 1
ATOM 1686 C CA . VAL A 1 207 ? 3.104 -8.520 21.894 1.00 25.27 207 VAL A CA 1
ATOM 1687 C C . VAL A 1 207 ? 3.956 -8.529 20.605 1.00 25.27 207 VAL A C 1
ATOM 1689 O O . VAL A 1 207 ? 3.385 -8.383 19.522 1.00 25.27 207 VAL A O 1
ATOM 1692 N N . PRO A 1 208 ? 5.297 -8.698 20.666 1.00 23.55 208 PRO A N 1
ATOM 1693 C CA . PRO A 1 208 ? 6.172 -8.675 19.485 1.00 23.55 208 PRO A CA 1
ATOM 1694 C C . PRO A 1 208 ? 5.928 -9.856 18.522 1.00 23.55 208 PRO A C 1
ATOM 1696 O O . PRO A 1 208 ? 5.414 -10.894 18.947 1.00 23.55 208 PRO A O 1
ATOM 1699 N N . PRO A 1 209 ? 6.364 -9.769 17.248 1.00 29.77 209 PRO A N 1
ATOM 1700 C CA . PRO A 1 209 ? 6.208 -10.857 16.291 1.00 29.77 209 PRO A CA 1
ATOM 1701 C C . PRO A 1 209 ? 7.230 -11.968 16.563 1.00 29.77 209 PRO A C 1
ATOM 1703 O O . PRO A 1 209 ? 8.442 -11.789 16.427 1.00 29.77 209 PRO A O 1
ATOM 1706 N N . GLY A 1 210 ? 6.723 -13.143 16.927 1.00 24.81 210 GLY A N 1
ATOM 1707 C CA . GLY A 1 210 ? 7.502 -14.361 17.097 1.00 24.81 210 GLY A CA 1
ATOM 1708 C C . GLY A 1 210 ? 6.595 -15.553 17.389 1.00 24.81 210 GLY A C 1
ATOM 1709 O O . GLY A 1 210 ? 6.020 -15.634 18.465 1.00 24.81 210 GLY A O 1
ATOM 1710 N N . LEU A 1 211 ? 6.543 -16.484 16.429 1.00 26.22 211 LEU A N 1
ATOM 1711 C CA . LEU A 1 211 ? 5.859 -17.785 16.447 1.00 26.22 211 LEU A CA 1
ATOM 1712 C C . LEU A 1 211 ? 4.322 -17.790 16.410 1.00 26.22 211 LEU A C 1
ATOM 1714 O O . LEU A 1 211 ? 3.656 -17.550 17.411 1.00 26.22 211 LEU A O 1
ATOM 1718 N N . LEU A 1 212 ? 3.773 -18.287 15.295 1.00 27.89 212 LEU A N 1
ATOM 1719 C CA . LEU A 1 212 ? 2.452 -18.914 15.284 1.00 27.89 212 LEU A CA 1
ATOM 1720 C C . LEU A 1 212 ? 2.564 -20.421 15.049 1.00 27.89 212 LEU A C 1
ATOM 1722 O O . LEU A 1 212 ? 3.244 -20.913 14.146 1.00 27.89 212 LEU A O 1
ATOM 1726 N N . PHE A 1 213 ? 1.910 -21.122 15.967 1.00 21.50 213 PHE A N 1
ATOM 1727 C CA . PHE A 1 213 ? 1.795 -22.559 16.087 1.00 21.50 213 PHE A CA 1
ATOM 1728 C C . PHE A 1 213 ? 1.068 -23.173 14.886 1.00 21.50 213 PHE A C 1
ATOM 1730 O O . PHE A 1 213 ? 0.116 -22.627 14.339 1.00 21.50 213 PHE A O 1
ATOM 1737 N N . ARG A 1 214 ? 1.529 -24.373 14.543 1.00 23.28 214 ARG A N 1
ATOM 1738 C CA . ARG A 1 214 ? 0.885 -25.364 13.683 1.00 23.28 214 ARG A CA 1
ATOM 1739 C C . ARG A 1 214 ? -0.534 -25.665 14.184 1.00 23.28 214 ARG A C 1
ATOM 1741 O O . ARG A 1 214 ? -0.701 -25.905 15.379 1.00 23.28 214 ARG A O 1
ATOM 1748 N N . GLU A 1 215 ? -1.504 -25.775 13.274 1.00 26.50 215 GLU A N 1
ATOM 1749 C CA . GLU A 1 215 ? -2.695 -26.603 13.504 1.00 26.50 215 GLU A CA 1
ATOM 1750 C C . GLU A 1 215 ? -2.216 -28.028 13.819 1.00 26.50 215 GLU A C 1
ATOM 1752 O O . GLU A 1 215 ? -1.847 -28.799 12.931 1.00 26.50 215 GLU A O 1
ATOM 1757 N N . GLN A 1 216 ? -2.147 -28.382 15.098 1.00 23.61 216 GLN A N 1
ATOM 1758 C CA . GLN A 1 216 ? -2.299 -29.772 15.489 1.00 23.61 216 GLN A CA 1
ATOM 1759 C C . GLN A 1 216 ? -3.698 -29.918 16.050 1.00 23.61 216 GLN A C 1
ATOM 1761 O O . GLN A 1 216 ? -4.068 -29.246 17.010 1.00 23.61 216 GLN A O 1
ATOM 1766 N N . GLY A 1 217 ? -4.470 -30.769 15.377 1.00 30.08 217 GLY A N 1
ATOM 1767 C CA . GLY A 1 217 ? -5.828 -31.102 15.746 1.00 30.08 217 GLY A CA 1
ATOM 1768 C C . GLY A 1 217 ? -5.919 -31.473 17.218 1.00 30.08 217 GLY A C 1
ATOM 1769 O O . GLY A 1 217 ? -5.369 -32.479 17.656 1.00 30.08 217 GLY A O 1
ATOM 1770 N N . LEU A 1 218 ? -6.665 -30.665 17.959 1.00 26.83 218 LEU A N 1
ATOM 1771 C CA . LEU A 1 218 ? -7.327 -31.090 19.177 1.00 26.83 218 LEU A CA 1
ATOM 1772 C C . LEU A 1 218 ? -8.731 -31.532 18.766 1.00 26.83 218 LEU A C 1
ATOM 1774 O O . LEU A 1 218 ? -9.672 -30.744 18.712 1.00 26.83 218 LEU A O 1
ATOM 1778 N N . GLN A 1 219 ? -8.855 -32.817 18.428 1.00 32.22 219 GLN A N 1
ATOM 1779 C CA . GLN A 1 219 ? -10.115 -33.517 18.639 1.00 32.22 219 GLN A CA 1
ATOM 1780 C C . GLN A 1 219 ? -10.351 -33.534 20.152 1.00 32.22 219 GLN A C 1
ATOM 1782 O O . GLN A 1 219 ? -9.635 -34.216 20.880 1.00 32.22 219 GLN A O 1
ATOM 1787 N N . GLY A 1 220 ? -11.319 -32.750 20.623 1.00 35.47 220 GLY A N 1
ATOM 1788 C CA . GLY A 1 220 ? -11.751 -32.791 22.017 1.00 35.47 220 GLY A CA 1
ATOM 1789 C C . GLY A 1 220 ? -12.198 -31.439 22.558 1.00 35.47 220 GLY A C 1
ATOM 1790 O O . GLY A 1 220 ? -11.373 -30.646 22.984 1.00 35.47 220 GLY A O 1
ATOM 1791 N N . ALA A 1 221 ? -13.519 -31.243 22.575 1.00 34.62 221 ALA A N 1
ATOM 1792 C CA . ALA A 1 221 ? -14.259 -30.317 23.438 1.00 34.62 221 ALA A CA 1
ATOM 1793 C C . ALA A 1 221 ? -13.902 -28.814 23.368 1.00 34.62 221 ALA A C 1
ATOM 1795 O O . ALA A 1 221 ? -13.302 -28.281 24.291 1.00 34.62 221 ALA A O 1
ATOM 1796 N N . ALA A 1 222 ? -14.350 -28.115 22.314 1.00 36.09 222 ALA A N 1
ATOM 1797 C CA . ALA A 1 222 ? -14.582 -26.653 22.333 1.00 36.09 222 ALA A CA 1
ATOM 1798 C C . ALA A 1 222 ? -15.420 -26.146 21.129 1.00 36.09 222 ALA A C 1
ATOM 1800 O O . ALA A 1 222 ? -15.276 -24.999 20.709 1.00 36.09 222 ALA A O 1
ATOM 1801 N N . GLY A 1 223 ? -16.245 -27.003 20.510 1.00 31.39 223 GLY A N 1
ATOM 1802 C CA . GLY A 1 223 ? -16.984 -26.644 19.287 1.00 31.39 223 GLY A CA 1
ATOM 1803 C C . GLY A 1 223 ? -18.053 -25.575 19.524 1.00 31.39 223 GLY A C 1
ATOM 1804 O O . GLY A 1 223 ? -18.102 -24.575 18.807 1.00 31.39 223 GLY A O 1
ATOM 1805 N N . ASP A 1 224 ? -18.839 -25.746 20.586 1.00 33.97 224 ASP A N 1
ATOM 1806 C CA . ASP A 1 224 ? -20.013 -24.906 20.835 1.00 33.97 224 ASP A CA 1
ATOM 1807 C C . ASP A 1 224 ? -19.647 -23.535 21.426 1.00 33.97 224 ASP A C 1
ATOM 1809 O O . ASP A 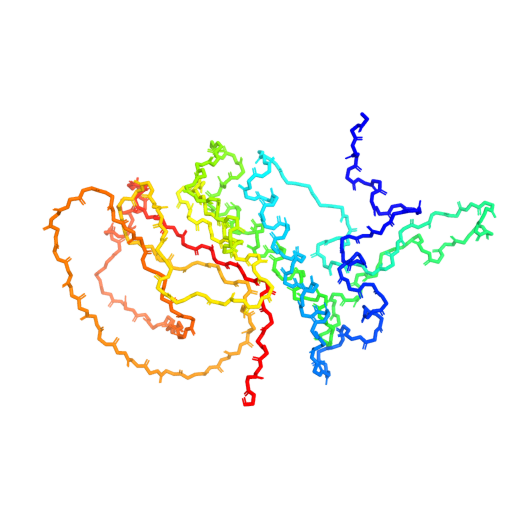1 224 ? -20.224 -22.521 21.042 1.00 33.97 224 ASP A O 1
ATOM 1813 N N . GLU A 1 225 ? -18.627 -23.462 22.286 1.00 34.00 225 GLU A N 1
ATOM 1814 C CA . GLU A 1 225 ? -18.236 -22.226 22.986 1.00 34.00 225 GLU A CA 1
ATOM 1815 C C . GLU A 1 225 ? -17.641 -21.175 22.027 1.00 34.00 225 GLU A C 1
ATOM 1817 O O . GLU A 1 225 ? -17.933 -19.981 22.120 1.00 34.00 225 GLU A O 1
ATOM 1822 N N . LEU A 1 226 ? -16.870 -21.621 21.026 1.00 35.12 226 LEU A N 1
ATOM 1823 C CA . LEU A 1 226 ? -16.318 -20.773 19.962 1.00 35.12 226 LEU A CA 1
ATOM 1824 C C . LEU A 1 226 ? -17.388 -20.295 18.970 1.00 35.12 226 LEU A C 1
ATOM 1826 O O . LEU A 1 226 ? -17.267 -19.197 18.426 1.00 35.12 226 LEU A O 1
ATOM 1830 N N . GLN A 1 227 ? -18.438 -21.086 18.733 1.00 34.81 227 GLN A N 1
ATOM 1831 C CA . GLN A 1 227 ? -19.593 -20.664 17.934 1.00 34.81 227 GLN A CA 1
ATOM 1832 C C . GLN A 1 227 ? -20.470 -19.659 18.689 1.00 34.81 227 GLN A C 1
ATOM 1834 O O . GLN A 1 227 ? -20.908 -18.672 18.096 1.00 34.81 227 GLN A O 1
ATOM 1839 N N . GLN A 1 228 ? -20.646 -19.838 19.998 1.00 30.36 228 GLN A N 1
ATOM 1840 C CA . GLN A 1 228 ? -21.376 -18.901 20.855 1.00 30.36 228 GLN A CA 1
ATOM 1841 C C . GLN A 1 228 ? -20.644 -17.557 21.004 1.00 30.36 228 GLN A C 1
ATOM 1843 O O . GLN A 1 228 ? -21.269 -16.500 20.926 1.00 30.36 228 GLN A O 1
ATOM 1848 N N . LEU A 1 229 ? -19.310 -17.576 21.113 1.00 33.12 229 LEU A N 1
ATOM 1849 C CA . LEU A 1 229 ? -18.482 -16.365 21.149 1.00 33.12 229 LEU A CA 1
ATOM 1850 C C . LEU A 1 229 ? -18.494 -15.603 19.813 1.00 33.12 229 LEU A C 1
ATOM 1852 O O . LEU A 1 229 ? -18.581 -14.375 19.818 1.00 33.12 229 LEU A O 1
ATOM 1856 N N . LYS A 1 230 ? -18.507 -16.305 18.671 1.00 35.75 230 LYS A N 1
ATOM 1857 C CA . LYS A 1 230 ? -18.690 -15.688 17.342 1.00 35.75 230 LYS A CA 1
ATOM 1858 C C . LYS A 1 230 ? -20.070 -15.045 17.171 1.00 35.75 230 LYS A C 1
ATOM 1860 O O . LYS A 1 230 ? -20.166 -13.992 16.553 1.00 35.75 230 LYS A O 1
ATOM 1865 N N . ALA A 1 231 ? -21.120 -15.631 17.751 1.00 32.47 231 ALA A N 1
ATOM 1866 C CA . ALA A 1 231 ? -22.465 -15.051 17.738 1.00 32.47 231 ALA A CA 1
ATOM 1867 C C . ALA A 1 231 ? -22.584 -13.785 18.616 1.00 32.47 231 ALA A C 1
ATOM 1869 O O . ALA A 1 231 ? -23.459 -12.949 18.398 1.00 32.47 231 ALA A O 1
ATOM 1870 N N . SER A 1 232 ? -21.687 -13.618 19.593 1.00 33.44 232 SER A N 1
ATOM 1871 C CA . SER A 1 232 ? -21.770 -12.563 20.610 1.00 33.44 232 SER A CA 1
ATOM 1872 C C . SER A 1 232 ? -21.128 -11.215 20.242 1.00 33.44 232 SER A C 1
ATOM 1874 O O . SER A 1 232 ? -21.120 -10.327 21.085 1.00 33.44 232 SER A O 1
ATOM 1876 N N . HIS A 1 233 ? -20.605 -11.026 19.021 1.00 38.16 233 HIS A N 1
ATOM 1877 C CA . HIS A 1 233 ? -19.908 -9.793 18.588 1.00 38.16 233 HIS A CA 1
ATOM 1878 C C . HIS A 1 233 ? -18.668 -9.395 19.435 1.00 38.16 233 HIS A C 1
ATOM 1880 O O . HIS A 1 233 ? -18.080 -8.347 19.205 1.00 38.16 233 HIS A O 1
ATOM 1886 N N . GLN A 1 234 ? -18.223 -10.220 20.394 1.00 35.59 234 GLN A N 1
ATOM 1887 C CA . GLN A 1 234 ? -17.197 -9.858 21.391 1.00 35.59 234 GLN A CA 1
ATOM 1888 C C . GLN A 1 234 ? -15.751 -10.249 21.034 1.00 35.59 234 GLN A C 1
ATOM 1890 O O . GLN A 1 234 ? -14.853 -10.111 21.866 1.00 35.59 234 GLN A O 1
ATOM 1895 N N . VAL A 1 235 ? -15.494 -10.755 19.826 1.00 40.56 235 VAL A N 1
ATOM 1896 C CA . VAL A 1 235 ? -14.135 -11.119 19.397 1.00 40.56 235 VAL A CA 1
ATOM 1897 C C . VAL A 1 235 ? -13.606 -10.038 18.461 1.00 40.56 235 VAL A C 1
ATOM 1899 O O . VAL A 1 235 ? -13.973 -10.021 17.289 1.00 40.56 235 VAL A O 1
ATOM 1902 N N . LEU A 1 236 ? -12.745 -9.154 18.982 1.00 46.12 236 LEU A N 1
ATOM 1903 C CA . LEU A 1 236 ? -11.990 -8.218 18.149 1.00 46.12 236 LEU A CA 1
ATOM 1904 C C . LEU A 1 236 ? -10.735 -8.883 17.595 1.00 46.12 236 LEU A C 1
ATOM 1906 O O . LEU A 1 236 ? -10.085 -9.674 18.274 1.00 46.12 236 LEU A O 1
ATOM 1910 N N . TYR A 1 237 ? -10.355 -8.519 16.378 1.00 50.19 237 TYR A N 1
ATOM 1911 C CA . TYR A 1 237 ? -9.134 -9.015 15.756 1.00 50.19 237 TYR A CA 1
ATOM 1912 C C . TYR A 1 237 ? -8.146 -7.893 15.479 1.00 50.19 237 TYR A C 1
ATOM 1914 O O . TYR A 1 237 ? -8.541 -6.788 15.117 1.00 50.19 237 TYR A O 1
ATOM 1922 N N . LEU A 1 238 ? -6.858 -8.196 15.640 1.00 50.34 238 LEU A N 1
ATOM 1923 C CA . LEU A 1 238 ? -5.781 -7.229 15.464 1.00 50.34 238 LEU A CA 1
ATOM 1924 C C . LEU A 1 238 ? -5.188 -7.301 14.048 1.00 50.34 238 LEU A C 1
ATOM 1926 O O . LEU A 1 238 ? -4.748 -8.368 13.604 1.00 50.34 238 LEU A O 1
ATOM 1930 N N . ILE A 1 239 ? -5.146 -6.146 13.378 1.00 59.25 239 ILE A N 1
ATOM 1931 C CA . ILE A 1 239 ? -4.442 -5.929 12.111 1.00 59.25 239 ILE A CA 1
ATOM 1932 C C . ILE A 1 239 ? -3.329 -4.909 12.356 1.00 59.25 239 ILE A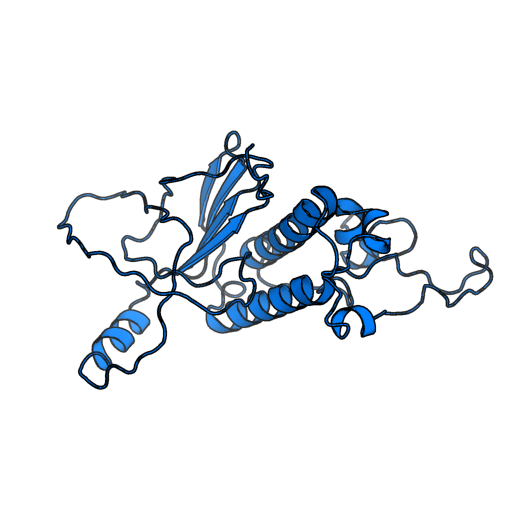 C 1
ATOM 1934 O O . ILE A 1 239 ? -3.605 -3.747 12.664 1.00 59.25 239 ILE A O 1
ATOM 1938 N N . THR A 1 240 ? -2.072 -5.343 12.226 1.00 55.91 240 THR A N 1
ATOM 1939 C CA . THR A 1 240 ? -0.904 -4.463 12.359 1.00 55.91 240 THR A CA 1
ATOM 1940 C C . THR A 1 240 ? -0.195 -4.279 11.030 1.00 55.91 240 THR A C 1
ATOM 1942 O O . THR A 1 240 ? 0.041 -5.219 10.263 1.00 55.91 240 THR A O 1
ATOM 1945 N N . ALA A 1 241 ? 0.207 -3.040 10.774 1.00 58.53 241 ALA A N 1
ATOM 1946 C CA . ALA A 1 241 ? 1.045 -2.721 9.637 1.00 58.53 241 ALA A CA 1
ATOM 1947 C C . ALA A 1 241 ? 2.071 -1.640 10.017 1.00 58.53 241 ALA A C 1
ATOM 1949 O O . ALA A 1 241 ? 1.754 -0.667 10.705 1.00 58.53 241 ALA A O 1
ATOM 1950 N N . GLN A 1 242 ? 3.320 -1.822 9.579 1.00 57.41 242 GLN A N 1
ATOM 1951 C CA . GLN A 1 242 ? 4.454 -0.970 9.944 1.00 57.41 242 GLN A CA 1
ATOM 1952 C C . GLN A 1 242 ? 5.272 -0.573 8.713 1.00 57.41 242 GLN A C 1
ATOM 1954 O O . GLN A 1 242 ? 5.585 -1.413 7.869 1.00 57.41 242 GLN A O 1
ATOM 1959 N N . ALA A 1 243 ? 5.642 0.710 8.639 1.00 51.75 243 ALA A N 1
ATOM 1960 C CA . ALA A 1 243 ? 6.423 1.274 7.537 1.00 51.75 243 ALA A CA 1
ATOM 1961 C C . ALA A 1 243 ? 7.932 0.990 7.648 1.00 51.75 243 ALA A C 1
ATOM 1963 O O . ALA A 1 243 ? 8.640 1.052 6.646 1.00 51.75 243 ALA A O 1
ATOM 1964 N N . ALA A 1 244 ? 8.422 0.727 8.862 1.00 45.69 244 ALA A N 1
ATOM 1965 C CA . ALA A 1 244 ? 9.846 0.700 9.163 1.00 45.69 244 ALA A CA 1
ATOM 1966 C C . ALA A 1 244 ? 10.581 -0.498 8.548 1.00 45.69 244 ALA A C 1
ATOM 1968 O O . ALA A 1 244 ? 10.155 -1.653 8.642 1.00 45.69 244 ALA A O 1
ATOM 1969 N N . SER A 1 245 ? 11.743 -0.169 7.997 1.00 42.78 245 SER A N 1
ATOM 1970 C CA . SER A 1 245 ? 12.783 -1.090 7.573 1.00 42.78 245 SER A CA 1
ATOM 1971 C C . SER A 1 245 ? 13.456 -1.726 8.788 1.00 42.78 245 SER A C 1
ATOM 1973 O O . SER A 1 245 ? 13.785 -1.022 9.747 1.00 42.78 245 SER A O 1
ATOM 1975 N N . ARG A 1 246 ? 13.707 -3.043 8.760 1.00 42.78 246 ARG A N 1
ATOM 1976 C CA . ARG A 1 246 ? 14.650 -3.668 9.703 1.00 42.78 246 ARG A CA 1
ATOM 1977 C C . ARG A 1 246 ? 16.061 -3.218 9.3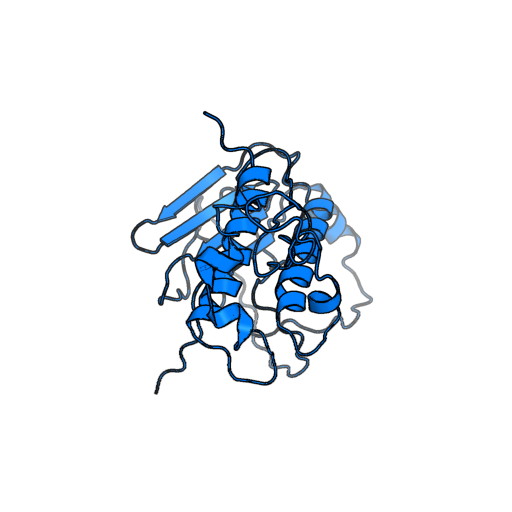23 1.00 42.78 246 ARG A C 1
ATOM 1979 O O . ARG A 1 246 ? 16.797 -3.965 8.686 1.00 42.78 246 ARG A O 1
ATOM 1986 N N . LEU A 1 247 ? 16.444 -2.002 9.701 1.00 35.84 247 LEU A N 1
ATOM 1987 C CA . LEU A 1 247 ? 17.854 -1.647 9.752 1.00 35.84 247 LEU A CA 1
ATOM 1988 C C . LEU A 1 247 ? 18.462 -2.496 10.870 1.00 35.84 247 LEU A C 1
ATOM 1990 O O . LEU A 1 247 ? 18.188 -2.277 12.049 1.00 35.84 247 LEU A O 1
ATOM 1994 N N . GLY A 1 248 ? 19.201 -3.536 10.480 1.00 32.12 248 GLY A N 1
ATOM 1995 C CA . GLY A 1 248 ? 20.057 -4.267 11.402 1.00 32.12 248 GLY A CA 1
ATOM 1996 C C . GLY A 1 248 ? 21.018 -3.272 12.038 1.00 32.12 248 GLY A C 1
ATOM 1997 O O . GLY A 1 248 ? 21.713 -2.555 11.322 1.00 32.12 248 GLY A O 1
ATOM 1998 N N . GLY A 1 249 ? 20.989 -3.188 13.365 1.00 27.06 249 GLY A N 1
ATOM 1999 C CA . GLY A 1 249 ? 22.030 -2.497 14.108 1.00 27.06 249 GLY A CA 1
ATOM 2000 C C . GLY A 1 249 ? 23.343 -3.256 13.948 1.00 27.06 249 GLY A C 1
ATOM 2001 O O . GLY A 1 249 ? 23.363 -4.480 14.102 1.00 27.06 249 GLY A O 1
ATOM 2002 N N . GLU A 1 250 ? 24.398 -2.523 13.607 1.00 27.58 250 GLU A N 1
ATOM 2003 C CA . GLU A 1 250 ? 25.748 -2.842 14.079 1.00 27.58 250 GLU A CA 1
ATOM 2004 C C . GLU A 1 250 ? 25.862 -2.509 15.572 1.00 27.58 250 GLU A C 1
ATOM 2006 O O . GLU A 1 250 ? 25.220 -1.520 16.008 1.00 27.58 250 GLU A O 1
#